Protein AF-A0A9D6MFU7-F1 (afdb_monomer)

Sequence (291 aa):
MTARRVIALLLVTGGLGVAGAQATPPADVETVRVERGTAVAEVEAFGRVLDPLPLVEALHARAAARAAAAVARAEHERVASLHRDAQNASTRDLEGARAALDRATLELASATARGTLAWGGAFAASDALADDLVGGRAAIARIDLPAGEHVAGAPATVTVAAVGDAERRLAARVLGPAPTTDPLLQGEAYLVLLGAAAPAPGTSLRATVPRQAEPLTGVAVPRAAIVWSAGRPLAYVETSPGVFERRALTLAVALPGAWLVTDGVIPGDRVVTTGAAQLLSSEILHTQPAD

Radius of gyration: 33.29 Å; Cα contacts (8 Å, |Δi|>4): 547; chains: 1; bounding box: 86×82×92 Å

Secondary structure (DSSP, 8-state):
----PPPP------------PEEPPPTT-EEEE-EEEEE--EEEEEEEEPPSHHHHHHHHHHHHHHHHHHHHHHHHHHHHHHHHTTT-S-HHHHHHHHHHHHHHHHHHHHHHHHHHHHHGGGGGS-THHHHHHHTTS-EEEEEEPPTT---SS--SEEEEEETTEEEEEEEEEEEEE-SS--TTT-S-EEEEEE-TTPPPTT-EEEEEEESSSSPEEEEEEEGGG-EEETTEEEEEEEEETTEEEEEE-EEEEE-SSEEEEEES--TT-EEEEESHHHHHHHHHHHHSPP-

Foldseek 3Di:
DDDDDDDDDDDDDDDPDPDWDKFFDDDDWDWDFWAKDWAFAKAKWKKFFADCVVLLVLLVQLVVLVVQLVVLVVLLVVLVVCCVVPNNDPPVSNVVSVVSNVVSVVSNVVSLVVNCLQFPLLSVDDSVVSVCCVVQQKTKMKIFGAPPQDADDFDQWKWKDFPVGRVDIFIWGWSAWGNDDDPVRRGTMTMTMTGHPDDDGGTMMMIIGGSYPGIDMAIWAFPLQWDADPNFTWWWWDPDVRITGIWTWAFDHDDVRTTGTHDGDDRRIITTRPCRVVSVVSSVVVPDDDD

Mean predicted aligned error: 12.15 Å

Structure (mmCIF, N/CA/C/O backbone):
data_AF-A0A9D6MFU7-F1
#
_entry.id   AF-A0A9D6MFU7-F1
#
loop_
_atom_site.group_PDB
_atom_site.id
_atom_site.type_symbol
_atom_site.label_atom_id
_atom_site.label_alt_id
_atom_site.label_comp_id
_atom_site.label_asym_id
_atom_site.label_entity_id
_atom_site.label_seq_id
_atom_site.pdbx_PDB_ins_code
_atom_site.Cartn_x
_atom_site.Cartn_y
_atom_site.Cartn_z
_atom_site.occupancy
_atom_site.B_iso_or_equiv
_atom_site.auth_seq_id
_atom_site.auth_comp_id
_atom_site.auth_asym_id
_atom_site.auth_atom_id
_atom_site.pdbx_PDB_model_num
ATOM 1 N N . MET A 1 1 ? 47.841 63.498 -1.947 1.00 40.56 1 MET A N 1
ATOM 2 C CA . MET A 1 1 ? 47.653 64.214 -3.223 1.00 40.56 1 MET A CA 1
ATOM 3 C C . MET A 1 1 ? 48.565 63.553 -4.248 1.00 40.56 1 MET A C 1
ATOM 5 O O . MET A 1 1 ? 49.707 63.957 -4.390 1.00 40.56 1 MET A O 1
ATOM 9 N N . THR A 1 2 ? 48.107 62.469 -4.878 1.00 28.47 2 THR A N 1
ATOM 10 C CA . THR A 1 2 ? 48.876 61.788 -5.932 1.00 28.47 2 THR A CA 1
ATOM 11 C C . THR A 1 2 ? 47.903 61.036 -6.828 1.00 28.47 2 THR A C 1
ATOM 13 O O . THR A 1 2 ? 47.253 60.084 -6.405 1.00 28.47 2 THR A O 1
ATOM 16 N N . ALA A 1 3 ? 47.753 61.540 -8.049 1.00 27.98 3 ALA A N 1
ATOM 17 C CA . ALA A 1 3 ? 46.902 60.991 -9.088 1.00 27.98 3 ALA A CA 1
ATOM 18 C C . ALA A 1 3 ? 47.533 59.726 -9.685 1.00 27.98 3 ALA A C 1
ATOM 20 O O . ALA A 1 3 ? 48.719 59.719 -10.018 1.00 27.98 3 ALA A O 1
ATOM 21 N N . ARG A 1 4 ? 46.734 58.673 -9.879 1.00 27.98 4 ARG A N 1
ATOM 22 C CA . ARG A 1 4 ? 47.100 57.515 -10.701 1.00 27.98 4 ARG A CA 1
ATOM 23 C C . ARG A 1 4 ? 46.026 57.334 -11.770 1.00 27.98 4 ARG A C 1
ATOM 25 O O . ARG A 1 4 ? 44.859 57.120 -11.464 1.00 27.98 4 ARG A O 1
ATOM 32 N N . ARG A 1 5 ? 46.450 57.514 -13.023 1.00 29.64 5 ARG A N 1
ATOM 33 C CA . ARG A 1 5 ? 45.671 57.316 -14.248 1.00 29.64 5 ARG A CA 1
ATOM 34 C C . ARG A 1 5 ? 45.187 55.866 -14.326 1.00 29.64 5 ARG A C 1
ATOM 36 O O . ARG A 1 5 ? 46.002 54.950 -14.266 1.00 29.64 5 ARG A O 1
ATOM 43 N N . VAL A 1 6 ? 43.881 55.691 -14.495 1.00 26.62 6 VAL A N 1
ATOM 44 C CA . VAL A 1 6 ? 43.242 54.440 -14.913 1.00 26.62 6 VAL A CA 1
ATOM 45 C C . VAL A 1 6 ? 43.144 54.483 -16.437 1.00 26.62 6 VAL A C 1
ATOM 47 O O . VAL A 1 6 ? 42.576 55.422 -16.992 1.00 26.62 6 VAL A O 1
ATOM 50 N N . ILE A 1 7 ? 43.752 53.506 -17.106 1.00 27.95 7 ILE A N 1
ATOM 51 C CA . ILE A 1 7 ? 43.604 53.266 -18.544 1.00 27.95 7 ILE A CA 1
ATOM 52 C C . ILE A 1 7 ? 42.525 52.195 -18.712 1.00 27.95 7 ILE A C 1
ATOM 54 O O . ILE A 1 7 ? 42.564 51.159 -18.053 1.00 27.95 7 ILE A O 1
ATOM 58 N N . ALA A 1 8 ? 41.557 52.490 -19.575 1.00 26.00 8 ALA A N 1
ATOM 59 C CA . ALA A 1 8 ? 40.488 51.599 -19.992 1.00 26.00 8 ALA A CA 1
ATOM 60 C C . ALA A 1 8 ? 41.014 50.465 -20.887 1.00 26.00 8 ALA A C 1
ATOM 62 O O . ALA A 1 8 ? 41.842 50.707 -21.765 1.00 26.00 8 ALA A O 1
ATOM 63 N N . LEU A 1 9 ? 40.467 49.257 -20.731 1.00 24.67 9 LEU A N 1
ATOM 64 C CA . LEU A 1 9 ? 40.469 48.243 -21.782 1.00 24.67 9 LEU A CA 1
ATOM 65 C C . LEU A 1 9 ? 39.112 47.529 -21.795 1.00 24.67 9 LEU A C 1
ATOM 67 O O . LEU A 1 9 ? 38.608 47.112 -20.754 1.00 24.67 9 LEU A O 1
ATOM 71 N N . LEU A 1 10 ? 38.519 47.483 -22.989 1.00 24.58 10 LEU A N 1
ATOM 72 C CA . LEU A 1 10 ? 37.212 46.926 -23.324 1.00 24.58 10 LEU A CA 1
ATOM 73 C C . LEU A 1 10 ? 36.997 45.512 -22.761 1.00 24.58 10 LEU A C 1
ATOM 75 O O . LEU A 1 10 ? 37.809 44.615 -22.978 1.00 24.58 10 LEU A O 1
ATOM 79 N N . LEU A 1 11 ? 35.828 45.301 -22.157 1.00 24.17 11 LEU A N 1
ATOM 80 C CA . LEU A 1 11 ? 35.213 43.985 -22.010 1.00 24.17 11 LEU A CA 1
ATOM 81 C C . LEU A 1 11 ? 34.673 43.548 -23.379 1.00 24.17 11 LEU A C 1
ATOM 83 O O . LEU A 1 11 ? 33.711 44.127 -23.879 1.00 24.17 11 LEU A O 1
ATOM 87 N N . VAL A 1 12 ? 35.301 42.535 -23.976 1.00 25.58 12 VAL A N 1
ATOM 88 C CA . VAL A 1 12 ? 34.743 41.784 -25.106 1.00 25.58 12 VAL A CA 1
ATOM 89 C C . VAL A 1 12 ? 34.042 40.548 -24.551 1.00 25.58 12 VAL A C 1
ATOM 91 O O . VAL A 1 12 ? 34.640 39.714 -23.875 1.00 25.58 12 VAL A O 1
ATOM 94 N N . THR A 1 13 ? 32.751 40.461 -24.838 1.00 28.33 13 THR A N 1
ATOM 95 C CA . THR A 1 13 ? 31.865 39.314 -24.647 1.00 28.33 13 THR A CA 1
ATOM 96 C C . THR A 1 13 ? 32.374 38.126 -25.469 1.00 28.33 13 THR A C 1
ATOM 98 O O . THR A 1 13 ? 32.397 38.188 -26.695 1.00 28.33 13 THR A O 1
ATOM 101 N N . GLY A 1 14 ? 32.771 37.036 -24.809 1.00 24.44 14 GLY A N 1
ATOM 102 C CA . GLY A 1 14 ? 33.153 35.777 -25.453 1.00 24.44 14 GLY A CA 1
ATOM 103 C C . GLY A 1 14 ? 32.162 34.671 -25.109 1.00 24.44 14 GLY A C 1
ATOM 104 O O . GLY A 1 14 ? 32.304 34.016 -24.080 1.00 24.44 14 GLY A O 1
ATOM 105 N N . GLY A 1 15 ? 31.148 34.482 -25.955 1.00 24.11 15 GLY A N 1
ATOM 106 C CA . GLY A 1 15 ? 30.294 33.298 -25.925 1.00 24.11 15 GLY A CA 1
ATOM 107 C C . GLY A 1 15 ? 31.063 32.089 -26.456 1.00 24.11 15 GLY A C 1
ATOM 108 O O . GLY A 1 15 ? 31.536 32.104 -27.589 1.00 24.11 15 GLY A O 1
ATOM 109 N N . LEU A 1 16 ? 31.183 31.039 -25.647 1.00 26.84 16 LEU A N 1
ATOM 110 C CA . LEU A 1 16 ? 31.648 29.726 -26.095 1.00 26.84 16 LEU A CA 1
ATOM 111 C C . LEU A 1 16 ? 30.484 29.008 -26.788 1.00 26.84 16 LEU A C 1
ATOM 113 O O . LEU A 1 16 ? 29.780 28.197 -26.192 1.00 26.84 16 LEU A O 1
ATOM 117 N N . GLY A 1 17 ? 30.263 29.354 -28.056 1.00 22.75 17 GLY A N 1
ATOM 118 C CA . GLY A 1 17 ? 29.514 28.515 -28.980 1.00 22.75 17 GLY A CA 1
ATOM 119 C C . GLY A 1 17 ? 30.359 27.291 -29.315 1.00 22.75 17 GLY A C 1
ATOM 120 O O . GLY A 1 17 ? 31.419 27.416 -29.925 1.00 22.75 17 GLY A O 1
ATOM 121 N N . VAL A 1 18 ? 29.912 26.107 -28.901 1.00 31.45 18 VAL A N 1
ATOM 122 C CA . VAL A 1 18 ? 30.464 24.849 -29.408 1.00 31.45 18 VAL A CA 1
ATOM 123 C C . VAL A 1 18 ? 29.951 24.719 -30.839 1.00 31.45 18 VAL A C 1
ATOM 125 O O . VAL A 1 18 ? 28.773 24.449 -31.055 1.00 31.45 18 VAL A O 1
ATOM 128 N N . ALA A 1 19 ? 30.813 25.007 -31.814 1.00 28.11 19 ALA A N 1
ATOM 129 C CA . ALA A 1 19 ? 30.503 24.840 -33.226 1.00 28.11 19 ALA A CA 1
ATOM 130 C C . ALA A 1 19 ? 30.122 23.374 -33.491 1.00 28.11 19 ALA A C 1
ATOM 132 O O . ALA A 1 19 ? 30.914 22.465 -33.235 1.00 28.11 19 ALA A O 1
ATOM 133 N N . GLY A 1 20 ? 28.895 23.151 -33.966 1.00 31.97 20 GLY A N 1
ATOM 134 C CA . GLY A 1 20 ? 28.434 21.844 -34.416 1.00 31.97 20 GLY A CA 1
ATOM 135 C C . GLY A 1 20 ? 29.288 21.382 -35.593 1.00 31.97 20 GLY A C 1
ATOM 136 O O . GLY A 1 20 ? 29.305 22.024 -36.641 1.00 31.97 20 GLY A O 1
ATOM 137 N N . ALA A 1 21 ? 30.028 20.292 -35.405 1.00 38.56 21 ALA A N 1
ATOM 138 C CA . ALA A 1 21 ? 30.775 19.660 -36.480 1.00 38.56 21 ALA A CA 1
ATOM 139 C C . ALA A 1 21 ? 29.785 19.099 -37.515 1.00 38.56 21 ALA A C 1
ATOM 141 O O . ALA A 1 21 ? 28.912 18.298 -37.177 1.00 38.56 21 ALA A O 1
ATOM 142 N N . GLN A 1 22 ? 29.906 19.559 -38.760 1.00 44.16 22 GLN A N 1
ATOM 143 C CA . GLN A 1 22 ? 29.135 19.074 -39.902 1.00 44.16 22 GLN A CA 1
ATOM 144 C C . GLN A 1 22 ? 29.854 17.856 -40.490 1.00 44.16 22 GLN A C 1
ATOM 146 O O . GLN A 1 22 ? 31.007 17.966 -40.903 1.00 44.16 22 GLN A O 1
ATOM 151 N N . ALA A 1 23 ? 29.191 16.700 -40.513 1.00 45.78 23 ALA A N 1
ATOM 152 C CA . ALA A 1 23 ? 29.717 15.481 -41.127 1.00 45.78 23 ALA A CA 1
ATOM 153 C C . ALA A 1 23 ? 29.038 15.230 -42.485 1.00 45.78 23 ALA A C 1
ATOM 155 O O . ALA A 1 23 ? 27.809 15.255 -42.580 1.00 45.78 23 ALA A O 1
ATOM 156 N N . THR A 1 24 ? 29.838 14.976 -43.525 1.00 45.41 24 THR A N 1
ATOM 157 C CA . THR A 1 24 ? 29.377 14.585 -44.871 1.00 45.41 24 THR A CA 1
ATOM 158 C C . THR A 1 24 ? 29.141 13.066 -44.913 1.00 45.41 24 THR A C 1
ATOM 160 O O . THR A 1 24 ? 30.020 12.318 -44.477 1.00 45.41 24 THR A O 1
ATOM 163 N N . PRO A 1 25 ? 27.994 12.572 -45.413 1.00 44.62 25 PRO A N 1
ATOM 164 C CA . PRO A 1 25 ? 27.612 11.167 -45.269 1.00 44.62 25 PRO A CA 1
ATOM 165 C C . PRO A 1 25 ? 28.363 10.215 -46.218 1.00 44.62 25 PRO A C 1
ATOM 167 O O . PRO A 1 25 ? 28.553 10.544 -47.391 1.00 44.62 25 PRO A O 1
ATOM 170 N N . PRO A 1 26 ? 28.709 8.993 -45.767 1.00 50.59 26 PRO A N 1
ATOM 171 C CA . PRO A 1 26 ? 28.893 7.843 -46.652 1.00 50.59 26 PRO A CA 1
ATOM 172 C C . PRO A 1 26 ? 27.535 7.308 -47.166 1.00 50.59 26 PRO A C 1
ATOM 174 O O . PRO A 1 26 ? 26.479 7.670 -46.656 1.00 50.59 26 PRO A O 1
ATOM 177 N N . ALA A 1 27 ? 27.558 6.450 -48.191 1.00 54.19 27 ALA A N 1
ATOM 178 C CA . ALA A 1 27 ? 26.412 6.107 -49.048 1.00 54.19 27 ALA A CA 1
ATOM 179 C C . ALA A 1 27 ? 25.219 5.348 -48.404 1.00 54.19 27 ALA A C 1
ATOM 181 O O . ALA A 1 27 ? 24.202 5.203 -49.074 1.00 54.19 27 ALA A O 1
ATOM 182 N N . ASP A 1 28 ? 25.287 4.939 -47.129 1.00 66.19 28 ASP A N 1
ATOM 183 C CA . ASP A 1 28 ? 24.298 4.043 -46.489 1.00 66.19 28 ASP A CA 1
ATOM 184 C C . ASP A 1 28 ? 23.642 4.641 -45.219 1.00 66.19 28 ASP A C 1
ATOM 186 O O . ASP A 1 28 ? 23.373 3.940 -44.239 1.00 66.19 28 ASP A O 1
ATOM 190 N N . VAL A 1 29 ? 23.412 5.960 -45.190 1.00 74.00 29 VAL A N 1
ATOM 191 C CA . VAL A 1 29 ? 22.765 6.636 -44.049 1.00 74.00 29 VAL A CA 1
ATOM 192 C C . VAL A 1 29 ? 21.239 6.579 -44.170 1.00 74.00 29 VAL A C 1
ATOM 194 O O . VAL A 1 29 ? 20.650 7.206 -45.049 1.00 74.00 29 VAL A O 1
ATOM 197 N N . GLU A 1 30 ? 20.587 5.885 -43.236 1.00 84.62 30 GLU A N 1
ATOM 198 C CA . GLU A 1 30 ? 19.122 5.826 -43.143 1.00 84.62 30 GLU A CA 1
ATOM 199 C C . GLU A 1 30 ? 18.604 6.728 -42.022 1.00 84.62 30 GLU A C 1
ATOM 201 O O . GLU A 1 30 ? 19.043 6.621 -40.868 1.00 84.62 30 GLU A O 1
ATOM 206 N N . THR A 1 31 ? 17.628 7.585 -42.342 1.00 86.69 31 THR A N 1
ATOM 207 C CA . THR A 1 31 ? 16.962 8.457 -41.368 1.00 86.69 31 THR A CA 1
ATOM 208 C C . THR A 1 31 ? 15.511 8.061 -41.122 1.00 86.69 31 THR A C 1
ATOM 210 O O . THR A 1 31 ? 14.782 7.662 -42.029 1.00 86.69 31 THR A O 1
ATOM 213 N N . VAL A 1 32 ? 15.066 8.223 -39.877 1.00 90.94 32 VAL A N 1
ATOM 214 C CA . VAL A 1 32 ? 13.674 8.032 -39.460 1.00 90.94 32 VAL A CA 1
ATOM 215 C C . VAL A 1 32 ? 13.136 9.347 -38.921 1.00 90.94 32 VAL A C 1
ATOM 217 O O . VAL A 1 32 ? 13.805 10.036 -38.151 1.00 90.94 32 VAL A O 1
ATOM 220 N N . ARG A 1 33 ? 11.910 9.701 -39.319 1.00 93.12 33 ARG A N 1
ATOM 221 C CA . ARG A 1 33 ? 11.203 10.831 -38.717 1.00 93.12 33 ARG A CA 1
ATOM 222 C C . ARG A 1 33 ? 10.739 10.441 -37.317 1.00 93.12 33 ARG A C 1
ATOM 224 O O . ARG A 1 33 ? 10.012 9.465 -37.167 1.00 93.12 33 ARG A O 1
ATOM 231 N N . VAL A 1 34 ? 11.134 11.220 -36.318 1.00 93.25 34 VAL A N 1
ATOM 232 C CA . VAL A 1 34 ? 10.715 11.001 -34.932 1.00 93.25 34 VAL A CA 1
ATOM 233 C C . VAL A 1 34 ? 9.424 11.742 -34.623 1.00 93.25 34 VAL A C 1
ATOM 235 O O . VAL A 1 34 ? 9.167 12.836 -35.132 1.00 93.25 34 VAL A O 1
ATOM 238 N N . GLU A 1 35 ? 8.601 11.145 -33.772 1.00 92.12 35 GLU A N 1
ATOM 239 C CA . GLU A 1 35 ? 7.279 11.657 -33.427 1.00 92.12 35 GLU A CA 1
ATOM 240 C C . GLU A 1 35 ? 7.169 11.941 -31.933 1.00 92.12 35 GLU A C 1
ATOM 242 O O . GLU A 1 35 ? 7.936 11.431 -31.107 1.00 92.12 35 GLU A O 1
ATOM 247 N N . ARG A 1 36 ? 6.191 12.780 -31.581 1.00 92.94 36 ARG A N 1
ATOM 248 C CA . ARG A 1 36 ? 5.854 13.022 -30.182 1.00 92.94 36 ARG A CA 1
ATOM 249 C C . ARG A 1 36 ? 5.353 11.716 -29.567 1.00 92.94 36 ARG A C 1
ATOM 251 O O . ARG A 1 36 ? 4.441 11.092 -30.096 1.00 92.94 36 ARG A O 1
ATOM 258 N N . GLY A 1 37 ? 5.919 11.359 -28.424 1.00 88.31 37 GLY A N 1
ATOM 259 C CA . GLY A 1 37 ? 5.478 10.246 -27.599 1.00 88.31 37 GLY A CA 1
ATOM 260 C C . GLY A 1 37 ? 5.149 10.705 -26.186 1.00 88.31 37 GLY A C 1
ATOM 261 O O . GLY A 1 37 ? 5.570 11.775 -25.736 1.00 88.31 37 GLY A O 1
ATOM 262 N N . THR A 1 38 ? 4.414 9.864 -25.472 1.00 88.62 38 THR A N 1
ATOM 263 C CA . THR A 1 38 ? 4.205 10.000 -24.031 1.00 88.62 38 THR A CA 1
ATOM 264 C C . THR A 1 38 ? 4.516 8.677 -23.359 1.00 88.62 38 THR A C 1
ATOM 266 O O . THR A 1 38 ? 4.123 7.631 -23.874 1.00 88.62 38 THR A O 1
ATOM 269 N N . ALA A 1 39 ? 5.197 8.709 -22.218 1.00 85.00 39 ALA A N 1
ATOM 270 C CA . ALA A 1 39 ? 5.511 7.507 -21.455 1.00 85.00 39 ALA A CA 1
ATOM 271 C C . ALA A 1 39 ? 5.448 7.778 -19.956 1.00 85.00 39 ALA A C 1
ATOM 273 O O . ALA A 1 39 ? 5.806 8.860 -19.491 1.00 85.00 39 ALA A O 1
ATOM 274 N N . VAL A 1 40 ? 5.031 6.775 -19.193 1.00 81.88 40 VAL A N 1
ATOM 275 C CA . VAL A 1 40 ? 5.116 6.810 -17.734 1.00 81.88 40 VAL A CA 1
ATOM 276 C C . VAL A 1 40 ? 6.447 6.182 -17.341 1.00 81.88 40 VAL A C 1
ATOM 278 O O . VAL A 1 40 ? 6.776 5.088 -17.792 1.00 81.88 40 VAL A O 1
ATOM 281 N N . ALA A 1 41 ? 7.241 6.895 -16.543 1.00 83.00 41 ALA A N 1
ATOM 282 C CA . ALA A 1 41 ? 8.436 6.314 -15.947 1.00 83.00 41 ALA A CA 1
ATOM 283 C C . ALA A 1 41 ? 7.998 5.319 -14.871 1.00 83.00 41 ALA A C 1
ATOM 285 O O . ALA A 1 41 ? 7.218 5.682 -13.993 1.00 83.00 41 ALA A O 1
ATOM 286 N N . GLU A 1 42 ? 8.499 4.093 -14.926 1.00 86.88 42 GLU A N 1
ATOM 287 C CA . GLU A 1 42 ? 8.152 3.036 -13.980 1.00 86.88 42 GLU A CA 1
ATOM 288 C C . GLU A 1 42 ? 9.386 2.620 -13.180 1.00 86.88 42 GLU A C 1
ATOM 290 O O . GLU A 1 42 ? 10.503 2.595 -13.698 1.00 86.88 42 GLU A O 1
ATOM 295 N N . VAL A 1 43 ? 9.170 2.300 -11.909 1.00 88.75 43 VAL A N 1
ATOM 296 C CA . VAL A 1 43 ? 10.157 1.735 -10.997 1.00 88.75 43 VAL A CA 1
ATOM 297 C C . VAL A 1 43 ? 9.745 0.302 -10.708 1.00 88.75 43 VAL A C 1
ATOM 299 O O . VAL A 1 43 ? 8.594 0.024 -10.359 1.00 88.75 43 VAL A O 1
ATOM 302 N N . GLU A 1 44 ? 10.690 -0.615 -10.868 1.00 90.62 44 GLU A N 1
ATOM 303 C CA . GLU A 1 44 ? 10.505 -1.999 -10.464 1.00 90.62 44 GLU A CA 1
ATOM 304 C C . GLU A 1 44 ? 10.760 -2.125 -8.960 1.00 90.62 44 GLU A C 1
ATOM 306 O O . GLU A 1 44 ? 11.773 -1.663 -8.435 1.00 90.62 44 GLU A O 1
ATOM 311 N N . ALA A 1 45 ? 9.809 -2.732 -8.267 1.00 92.81 45 ALA A N 1
ATOM 312 C CA . ALA A 1 45 ? 9.781 -2.862 -6.824 1.00 92.81 45 ALA A CA 1
ATOM 313 C C . ALA A 1 45 ? 9.509 -4.316 -6.433 1.00 92.81 45 ALA A C 1
ATOM 315 O O . ALA A 1 45 ? 9.009 -5.117 -7.230 1.00 92.81 45 ALA A O 1
ATOM 316 N N . PHE A 1 46 ? 9.824 -4.667 -5.192 1.00 93.56 46 PHE A N 1
ATOM 317 C CA . PHE A 1 46 ? 9.719 -6.040 -4.704 1.00 93.56 46 PHE A CA 1
ATOM 318 C C . PHE A 1 46 ? 8.873 -6.084 -3.452 1.00 93.56 46 PHE A C 1
ATOM 320 O O . PHE A 1 46 ? 8.765 -5.102 -2.733 1.00 93.56 46 PHE A O 1
ATOM 327 N N . GLY A 1 47 ? 8.232 -7.210 -3.185 1.00 94.06 47 GLY A N 1
ATOM 328 C CA . GLY A 1 47 ? 7.307 -7.255 -2.072 1.00 94.06 47 GLY A CA 1
ATOM 329 C C . GLY A 1 47 ? 6.861 -8.644 -1.699 1.00 94.06 47 GLY A C 1
ATOM 330 O O . GLY A 1 47 ? 7.350 -9.655 -2.210 1.00 94.06 47 GLY A O 1
ATOM 331 N N . ARG A 1 48 ? 5.883 -8.686 -0.801 1.00 95.94 48 ARG A N 1
ATOM 332 C CA . ARG A 1 48 ? 5.230 -9.927 -0.405 1.00 95.94 48 ARG A CA 1
ATOM 333 C C . ARG A 1 48 ? 3.780 -9.704 -0.017 1.00 95.94 48 ARG A C 1
ATOM 335 O O . ARG A 1 48 ? 3.428 -8.665 0.543 1.00 95.94 48 ARG A O 1
ATOM 342 N N . VAL A 1 49 ? 2.961 -10.723 -0.246 1.00 97.00 49 VAL A N 1
ATOM 343 C CA . VAL A 1 49 ? 1.636 -10.807 0.377 1.00 97.00 49 VAL A CA 1
ATOM 344 C C . VAL A 1 49 ? 1.831 -11.030 1.877 1.00 97.00 49 VAL A C 1
ATOM 346 O O . VAL A 1 49 ? 2.612 -11.893 2.284 1.00 97.00 49 VAL A O 1
ATOM 349 N N . LEU A 1 50 ? 1.161 -10.231 2.698 1.00 96.12 50 LEU A N 1
ATOM 350 C CA . LEU A 1 50 ? 1.255 -10.297 4.153 1.00 96.12 50 LEU A CA 1
ATOM 351 C C . LEU A 1 50 ? 0.185 -11.233 4.722 1.00 96.12 50 LEU A C 1
ATOM 353 O O . LEU A 1 50 ? -0.838 -11.488 4.089 1.00 96.12 50 LEU A O 1
ATOM 357 N N . ASP A 1 51 ? 0.421 -11.720 5.938 1.00 95.75 51 ASP A N 1
ATOM 358 C CA . ASP A 1 51 ? -0.627 -12.356 6.734 1.00 95.75 51 ASP A CA 1
ATOM 359 C C . ASP A 1 51 ? -1.691 -11.302 7.099 1.00 95.75 51 ASP A C 1
ATOM 361 O O . ASP A 1 51 ? -1.338 -10.277 7.697 1.00 95.75 51 ASP A O 1
ATOM 365 N N . PRO A 1 52 ? -2.971 -11.492 6.723 1.00 94.06 52 PRO A N 1
ATOM 366 C CA . PRO A 1 52 ? -4.023 -10.539 7.053 1.00 94.06 52 PRO A CA 1
ATOM 367 C C . PRO A 1 52 ? -4.408 -10.553 8.538 1.00 94.06 52 PRO A C 1
ATOM 369 O O . PRO A 1 52 ? -5.003 -9.576 8.997 1.00 94.06 52 PRO A O 1
ATOM 372 N N . LEU A 1 53 ? -4.089 -11.613 9.293 1.00 94.69 53 LEU A N 1
ATOM 373 C CA . LEU A 1 53 ? -4.567 -11.797 10.666 1.00 94.69 53 LEU A CA 1
ATOM 374 C C . LEU A 1 53 ? -4.256 -10.599 11.584 1.00 94.69 53 LEU A C 1
ATOM 376 O O . LEU A 1 53 ? -5.200 -10.080 12.182 1.00 94.69 53 LEU A O 1
ATOM 380 N N . PRO A 1 54 ? -3.021 -10.060 11.655 1.00 94.56 54 PRO A N 1
ATOM 381 C CA . PRO A 1 54 ? -2.737 -8.972 12.590 1.00 94.56 54 PRO A CA 1
ATOM 382 C C . PRO A 1 54 ? -3.415 -7.647 12.197 1.00 94.56 54 PRO A C 1
ATOM 384 O O . PRO A 1 54 ? -3.634 -6.784 13.050 1.00 94.56 54 PRO A O 1
ATOM 387 N N . LEU A 1 55 ? -3.778 -7.461 10.919 1.00 93.50 55 LEU A N 1
ATOM 388 C CA . LEU A 1 55 ? -4.596 -6.321 10.495 1.00 93.50 55 LEU A CA 1
ATOM 389 C C . LEU A 1 55 ? -6.057 -6.525 10.901 1.00 93.50 55 LEU A C 1
ATOM 391 O O . LEU A 1 55 ? -6.675 -5.610 11.443 1.00 93.50 55 LEU A O 1
ATOM 395 N N . VAL A 1 56 ? -6.600 -7.721 10.670 1.00 93.88 56 VAL A N 1
ATOM 396 C CA . VAL A 1 56 ? -7.973 -8.073 11.056 1.00 93.88 56 VAL A CA 1
ATOM 397 C C . VAL A 1 56 ? -8.163 -7.920 12.567 1.00 93.88 56 VAL A C 1
ATOM 399 O O . VAL A 1 56 ? -9.122 -7.281 12.998 1.00 93.88 56 VAL A O 1
ATOM 402 N N . GLU A 1 57 ? -7.222 -8.407 13.378 1.00 94.44 57 GLU A N 1
ATOM 403 C CA . GLU A 1 57 ? -7.245 -8.243 14.836 1.00 94.44 57 GLU A CA 1
ATOM 404 C C . GLU A 1 57 ? -7.250 -6.767 15.253 1.00 94.44 57 GLU A C 1
ATOM 406 O O . GLU A 1 57 ? -8.043 -6.366 16.108 1.00 94.44 57 GLU A O 1
ATOM 411 N N . ALA A 1 58 ? -6.419 -5.931 14.621 1.00 93.62 58 ALA A N 1
ATOM 412 C CA . ALA A 1 58 ? -6.384 -4.498 14.902 1.00 93.62 58 ALA A CA 1
ATOM 413 C C . ALA A 1 58 ? -7.706 -3.798 14.531 1.00 93.62 58 ALA A C 1
ATOM 415 O O . ALA A 1 58 ? -8.198 -2.954 15.289 1.00 93.62 58 ALA A O 1
ATOM 416 N N . LEU A 1 59 ? -8.301 -4.148 13.384 1.00 93.00 59 LEU A N 1
ATOM 417 C CA . LEU A 1 59 ? -9.585 -3.601 12.933 1.00 93.00 59 LEU A CA 1
ATOM 418 C C . LEU A 1 59 ? -10.725 -4.009 13.877 1.00 93.00 59 LEU A C 1
ATOM 420 O O . LEU A 1 59 ? -11.495 -3.149 14.313 1.00 93.00 59 LEU A O 1
ATOM 424 N N . HIS A 1 60 ? -10.793 -5.285 14.263 1.00 93.19 60 HIS A N 1
ATOM 425 C CA . HIS A 1 60 ? -11.784 -5.786 15.217 1.00 93.19 60 HIS A CA 1
ATOM 426 C C . HIS A 1 60 ? -11.618 -5.164 16.608 1.00 93.19 60 HIS A C 1
ATOM 428 O O . HIS A 1 60 ? -12.610 -4.764 17.216 1.00 93.19 60 HIS A O 1
ATOM 434 N N . ALA A 1 61 ? -10.385 -5.007 17.098 1.00 94.06 61 ALA A N 1
ATOM 435 C CA . ALA A 1 61 ? -10.122 -4.358 18.382 1.00 94.06 61 ALA A CA 1
ATOM 436 C C . ALA A 1 61 ? -10.625 -2.905 18.403 1.00 94.06 61 ALA A C 1
ATOM 438 O O . ALA A 1 61 ? -11.255 -2.476 19.372 1.00 94.06 61 ALA A O 1
ATOM 439 N N . ARG A 1 62 ? -10.414 -2.152 17.315 1.00 94.19 62 ARG A N 1
ATOM 440 C CA . ARG A 1 62 ? -10.964 -0.796 17.166 1.00 94.19 62 ARG A CA 1
ATOM 441 C C . ARG A 1 62 ? -12.489 -0.804 17.129 1.00 94.19 62 ARG A C 1
ATOM 443 O O . ARG A 1 62 ? -13.105 0.038 17.779 1.00 94.19 62 ARG A O 1
ATOM 450 N N . ALA A 1 63 ? -13.094 -1.723 16.377 1.00 93.50 63 ALA A N 1
ATOM 451 C CA . ALA A 1 63 ? -14.546 -1.833 16.281 1.00 93.50 63 ALA A CA 1
ATOM 452 C C . ALA A 1 63 ? -15.183 -2.135 17.650 1.00 93.50 63 ALA A C 1
ATOM 454 O O . ALA A 1 63 ? -16.120 -1.444 18.054 1.00 93.50 63 ALA A O 1
ATOM 455 N N . ALA A 1 64 ? -14.613 -3.081 18.402 1.00 95.25 64 ALA A N 1
ATOM 456 C CA . ALA A 1 64 ? -15.050 -3.423 19.753 1.00 95.25 64 ALA A CA 1
ATOM 457 C C . ALA A 1 64 ? -14.917 -2.237 20.722 1.00 95.25 64 ALA A C 1
ATOM 459 O O . ALA A 1 64 ? -15.884 -1.878 21.396 1.00 95.25 64 ALA A O 1
ATOM 460 N N . ALA A 1 65 ? -13.757 -1.571 20.746 1.00 96.81 65 ALA A N 1
ATOM 461 C CA . ALA A 1 65 ? -13.538 -0.409 21.607 1.00 96.81 65 ALA A CA 1
ATOM 462 C C . ALA A 1 65 ? -14.469 0.765 21.251 1.00 96.81 65 ALA A C 1
ATOM 464 O O . ALA A 1 65 ? -14.945 1.482 22.131 1.00 96.81 65 ALA A O 1
ATOM 465 N N . ARG A 1 66 ? -14.793 0.941 19.963 1.00 96.06 66 ARG A N 1
ATOM 466 C CA . ARG A 1 66 ? -15.742 1.964 19.504 1.00 96.06 66 ARG A CA 1
ATOM 467 C C . ARG A 1 66 ? -17.155 1.681 20.000 1.00 96.06 66 ARG A C 1
ATOM 469 O O . ARG A 1 66 ? -17.817 2.599 20.479 1.00 96.06 66 ARG A O 1
ATOM 476 N N . ALA A 1 67 ? -17.602 0.430 19.906 1.00 97.06 67 ALA A N 1
ATOM 477 C CA . ALA A 1 67 ? -18.904 0.019 20.421 1.00 97.06 67 ALA A CA 1
ATOM 478 C C . ALA A 1 67 ? -18.990 0.215 21.945 1.00 97.06 67 ALA A C 1
ATOM 480 O O . ALA A 1 67 ? -19.960 0.793 22.432 1.00 97.06 67 ALA A O 1
ATOM 481 N N . ALA A 1 68 ? -17.947 -0.172 22.687 1.00 98.06 68 ALA A N 1
ATOM 482 C CA . ALA A 1 68 ? -17.876 0.028 24.135 1.00 98.06 68 ALA A CA 1
ATOM 483 C C . ALA A 1 68 ? -17.932 1.516 24.526 1.00 98.06 68 ALA A C 1
ATOM 485 O O . ALA A 1 68 ? -18.703 1.895 25.408 1.00 98.06 68 ALA A O 1
ATOM 486 N N . ALA A 1 69 ? -17.180 2.378 23.832 1.00 98.44 69 ALA A N 1
ATOM 487 C CA . ALA A 1 69 ? -17.210 3.823 24.059 1.00 98.44 69 ALA A CA 1
ATOM 488 C C . ALA A 1 69 ? -18.584 4.440 23.744 1.00 98.44 69 ALA A C 1
ATOM 490 O O . ALA A 1 69 ? -19.034 5.331 24.464 1.00 98.44 69 ALA A O 1
ATOM 491 N N . ALA A 1 70 ? -19.273 3.958 22.704 1.00 98.31 70 ALA A N 1
ATOM 492 C CA . ALA A 1 70 ? -20.624 4.407 22.371 1.00 98.31 70 ALA A CA 1
ATOM 493 C C . ALA A 1 70 ? -21.639 4.044 23.469 1.00 98.31 70 ALA A C 1
ATOM 495 O O . ALA A 1 70 ? -22.426 4.897 23.878 1.00 98.31 70 ALA A O 1
ATOM 496 N N . VAL A 1 71 ? -21.578 2.814 23.994 1.00 98.62 71 VAL A N 1
ATOM 497 C CA . VAL A 1 71 ? -22.431 2.365 25.109 1.00 98.62 71 VAL A CA 1
ATOM 498 C C . VAL A 1 71 ? -22.147 3.168 26.380 1.00 98.62 71 VAL A C 1
ATOM 500 O O . VAL A 1 71 ? -23.077 3.677 27.004 1.00 98.62 71 VAL A O 1
ATOM 503 N N . ALA A 1 72 ? -20.873 3.340 26.745 1.00 98.56 72 ALA A N 1
ATOM 504 C CA . ALA A 1 72 ? -20.491 4.098 27.935 1.00 98.56 72 ALA A CA 1
ATOM 505 C C . ALA A 1 72 ? -20.910 5.576 27.843 1.00 98.56 72 ALA A C 1
ATOM 507 O O . ALA A 1 72 ? -21.315 6.168 28.843 1.00 98.56 72 ALA A O 1
ATOM 508 N N . ARG A 1 73 ? -20.866 6.165 26.638 1.00 98.62 73 ARG A N 1
ATOM 509 C CA . ARG A 1 73 ? -21.336 7.534 26.395 1.00 98.62 73 ARG A CA 1
ATOM 510 C C . ARG A 1 73 ? -22.839 7.656 26.615 1.00 98.62 73 ARG A C 1
ATOM 512 O O . ARG A 1 73 ? -23.253 8.533 27.367 1.00 98.62 73 ARG A O 1
ATOM 519 N N . ALA A 1 74 ? -23.627 6.771 26.006 1.00 98.50 74 ALA A N 1
ATOM 520 C CA . ALA A 1 74 ? -25.080 6.784 26.153 1.00 98.50 74 ALA A CA 1
ATOM 521 C C . ALA A 1 74 ? -25.506 6.620 27.623 1.00 98.50 74 ALA A C 1
ATOM 523 O O . ALA A 1 74 ? -26.410 7.312 28.092 1.00 98.50 74 ALA A O 1
ATOM 524 N N . GLU A 1 75 ? -24.822 5.755 28.377 1.00 97.56 75 GLU A N 1
ATOM 525 C CA . GLU A 1 75 ? -25.108 5.559 29.800 1.00 97.56 75 GLU A CA 1
ATOM 526 C C . GLU A 1 75 ? -24.733 6.779 30.650 1.00 97.56 75 GLU A C 1
ATOM 528 O O . GLU A 1 75 ? -25.530 7.222 31.477 1.00 97.56 75 GLU A O 1
ATOM 533 N N . HIS A 1 76 ? -23.558 7.373 30.421 1.00 98.25 76 HIS A N 1
ATOM 534 C CA . HIS A 1 76 ? -23.166 8.608 31.099 1.00 98.25 76 HIS A CA 1
ATOM 535 C C . HIS A 1 76 ? -24.157 9.747 30.822 1.00 98.25 76 HIS A C 1
ATOM 537 O O . HIS A 1 76 ? -24.563 10.442 31.751 1.00 98.25 76 HIS A O 1
ATOM 543 N N . GLU A 1 77 ? -24.599 9.917 29.574 1.00 97.31 77 GLU A N 1
ATOM 544 C CA . GLU A 1 77 ? -25.600 10.923 29.200 1.00 97.31 77 GLU A CA 1
ATOM 545 C C . GLU A 1 77 ? -26.945 10.688 29.903 1.00 97.31 77 GLU A C 1
ATOM 547 O O . GLU A 1 77 ? -27.536 11.632 30.441 1.00 97.31 77 GLU A O 1
ATOM 552 N N . ARG A 1 78 ? -27.397 9.429 29.971 1.00 96.50 78 ARG A N 1
ATOM 553 C CA . ARG A 1 78 ? -28.629 9.032 30.667 1.00 96.50 78 ARG A CA 1
ATOM 554 C C . ARG A 1 78 ? -28.556 9.339 32.164 1.00 96.50 78 ARG A C 1
ATOM 556 O O . ARG A 1 78 ? -29.456 9.985 32.700 1.00 96.50 78 ARG A O 1
ATOM 563 N N . VAL A 1 79 ? -27.485 8.911 32.837 1.00 96.44 79 VAL A N 1
ATOM 564 C CA . VAL A 1 79 ? -27.279 9.136 34.279 1.00 96.44 79 VAL A CA 1
ATOM 565 C C . VAL A 1 79 ? -27.108 10.626 34.582 1.00 96.44 79 VAL A C 1
ATOM 567 O O . VAL A 1 79 ? -27.678 11.121 35.552 1.00 96.44 79 VAL A O 1
ATOM 570 N N . ALA A 1 80 ? -26.404 11.370 33.726 1.00 95.25 80 ALA A N 1
ATOM 571 C CA . ALA A 1 80 ? -26.267 12.817 33.854 1.00 95.25 80 ALA A CA 1
ATOM 572 C C . ALA A 1 80 ? -27.613 13.546 33.742 1.00 95.25 80 ALA A C 1
ATOM 574 O O . ALA A 1 80 ? -27.830 14.517 34.467 1.00 95.25 80 ALA A O 1
ATOM 575 N N . SER A 1 81 ? -28.527 13.089 32.877 1.00 95.00 81 SER A N 1
ATOM 576 C CA . SER A 1 81 ? -29.888 13.642 32.823 1.00 95.00 81 SER A CA 1
ATOM 577 C C . SER A 1 81 ? -30.662 13.348 34.104 1.00 95.00 81 SER A C 1
ATOM 579 O O . SER A 1 81 ? -31.170 14.274 34.723 1.00 95.00 81 SER A O 1
ATOM 581 N N . LEU A 1 82 ? -30.675 12.092 34.563 1.00 93.62 82 LEU A N 1
ATOM 582 C CA . LEU A 1 82 ? -31.382 11.697 35.790 1.00 93.62 82 LEU A CA 1
ATOM 583 C C . LEU A 1 82 ? -30.847 12.395 37.048 1.00 93.62 82 LEU A C 1
ATOM 585 O O . LEU A 1 82 ? -31.607 12.683 37.969 1.00 93.62 82 LEU A O 1
ATOM 589 N N . HIS A 1 83 ? -29.545 12.678 37.098 1.00 92.31 83 HIS A N 1
ATOM 590 C CA . HIS A 1 83 ? -28.952 13.438 38.193 1.00 92.31 83 HIS A CA 1
ATOM 591 C C . HIS A 1 83 ? -29.432 14.900 38.201 1.00 92.31 83 HIS A C 1
ATOM 593 O O . HIS A 1 83 ? -29.727 15.441 39.267 1.00 92.31 83 HIS A O 1
ATOM 599 N N . ARG A 1 84 ? -29.547 15.533 37.021 1.00 90.75 84 ARG A N 1
ATOM 600 C CA . ARG A 1 84 ? -30.078 16.902 36.878 1.00 90.75 84 ARG A CA 1
ATOM 601 C C . ARG A 1 84 ? -31.575 16.972 37.176 1.00 90.75 84 ARG A C 1
ATOM 603 O O . ARG A 1 84 ? -32.016 17.886 37.869 1.00 90.75 84 ARG A O 1
ATOM 610 N N . ASP A 1 85 ? -32.333 15.993 36.697 1.00 86.31 85 ASP A N 1
ATOM 611 C CA . ASP A 1 85 ? -33.785 15.931 36.830 1.00 86.31 85 ASP A CA 1
ATOM 612 C C . ASP A 1 85 ? -34.159 15.306 38.182 1.00 86.31 85 ASP A C 1
ATOM 614 O O . ASP A 1 85 ? -34.524 14.136 38.265 1.00 86.31 85 ASP A O 1
ATOM 618 N N . ALA A 1 86 ? -34.058 16.106 39.249 1.00 75.31 86 ALA A N 1
ATOM 619 C CA . ALA A 1 86 ? -34.462 15.778 40.624 1.00 75.31 86 ALA A CA 1
ATOM 620 C C . ALA A 1 86 ? -33.549 14.823 41.425 1.00 75.31 86 ALA A C 1
ATOM 622 O O . ALA A 1 86 ? -34.019 14.193 42.368 1.00 75.31 86 ALA A O 1
ATOM 623 N N . GLN A 1 87 ? -32.247 14.736 41.110 1.00 74.69 87 GLN A N 1
ATOM 624 C CA . GLN A 1 87 ? -31.294 13.852 41.812 1.00 74.69 87 GLN A CA 1
ATOM 625 C C . GLN A 1 87 ? -31.737 12.377 41.842 1.00 74.69 87 GLN A C 1
ATOM 627 O O . GLN A 1 87 ? -31.390 11.625 42.752 1.00 74.69 87 GLN A O 1
ATOM 632 N N . ASN A 1 88 ? -32.468 11.943 40.811 1.00 75.88 88 ASN A N 1
ATOM 633 C CA . ASN A 1 88 ? -32.939 10.564 40.671 1.00 75.88 88 ASN A CA 1
ATOM 634 C C . ASN A 1 88 ? -31.786 9.554 40.483 1.00 75.88 88 ASN A C 1
ATOM 636 O O . ASN A 1 88 ? -32.002 8.347 40.563 1.00 75.88 88 ASN A O 1
ATOM 640 N N . ALA A 1 89 ? -30.563 10.041 40.250 1.00 84.50 89 ALA A N 1
ATOM 641 C CA . ALA A 1 89 ? -29.319 9.283 40.319 1.00 84.50 89 ALA A CA 1
ATOM 642 C C . ALA A 1 89 ? -28.347 9.950 41.305 1.00 84.50 89 ALA A C 1
ATOM 644 O O . ALA A 1 89 ? -28.255 11.182 41.361 1.00 84.50 89 ALA A O 1
ATOM 645 N N . SER A 1 90 ? -27.597 9.152 42.069 1.00 93.25 90 SER A N 1
ATOM 646 C CA . SER A 1 90 ? -26.651 9.688 43.050 1.00 93.25 90 SER A CA 1
ATOM 647 C C . SER A 1 90 ? -25.412 10.287 42.370 1.00 93.25 90 SER A C 1
ATOM 649 O O . SER A 1 90 ? -25.036 9.889 41.267 1.00 93.25 90 SER A O 1
ATOM 651 N N . THR A 1 91 ? -24.714 11.211 43.042 1.00 92.69 91 THR A N 1
ATOM 652 C CA . THR A 1 91 ? -23.416 11.725 42.557 1.00 92.69 91 THR A CA 1
ATOM 653 C C . THR A 1 91 ? -22.407 10.594 42.341 1.00 92.69 91 THR A C 1
ATOM 655 O O . THR A 1 91 ? -21.621 10.641 41.402 1.00 92.69 91 THR A O 1
ATOM 658 N N . ARG A 1 92 ? -22.460 9.538 43.163 1.00 94.12 92 ARG A N 1
ATOM 659 C CA . ARG A 1 92 ? -21.624 8.342 42.997 1.00 94.12 92 ARG A CA 1
ATOM 660 C C . ARG A 1 92 ? -21.897 7.638 41.666 1.00 94.12 92 ARG A C 1
ATOM 662 O O . ARG A 1 92 ? -20.946 7.202 41.024 1.00 94.12 92 ARG A O 1
ATOM 669 N N . ASP A 1 93 ? -23.160 7.531 41.258 1.00 95.00 93 ASP A N 1
ATOM 670 C CA . ASP A 1 93 ? -23.536 6.880 39.997 1.00 95.00 93 ASP A CA 1
ATOM 671 C C . ASP A 1 93 ? -23.073 7.707 38.795 1.00 95.00 93 ASP A C 1
ATOM 673 O O . ASP A 1 93 ? -22.545 7.148 37.835 1.00 95.00 93 ASP A O 1
ATOM 677 N N . LEU A 1 94 ? -23.196 9.038 38.874 1.00 96.12 94 LEU A N 1
ATOM 678 C CA . LEU A 1 94 ? -22.692 9.949 37.845 1.00 96.12 94 LEU A CA 1
ATOM 679 C C . LEU A 1 94 ? -21.169 9.848 37.685 1.00 96.12 94 LEU A C 1
ATOM 681 O O . LEU A 1 94 ? -20.682 9.663 36.570 1.00 96.12 94 LEU A O 1
ATOM 685 N N . GLU A 1 95 ? -20.419 9.919 38.787 1.00 96.38 95 GLU A N 1
ATOM 686 C CA . GLU A 1 95 ? -18.956 9.777 38.763 1.00 96.38 95 GLU A CA 1
ATOM 687 C C . GLU A 1 95 ? -18.526 8.379 38.289 1.00 96.38 95 GLU A C 1
ATOM 689 O O . GLU A 1 95 ? -17.563 8.240 37.534 1.00 96.38 95 GLU A O 1
ATOM 694 N N . GLY A 1 96 ? -19.274 7.333 38.657 1.00 98.25 96 GLY A N 1
ATOM 695 C CA . GLY A 1 96 ? -19.058 5.975 38.160 1.00 98.25 96 GLY A CA 1
ATOM 696 C C . GLY A 1 96 ? -19.259 5.861 36.646 1.00 98.25 96 GLY A C 1
ATOM 697 O O . GLY A 1 96 ? -18.406 5.302 35.951 1.00 98.25 96 GLY A O 1
ATOM 698 N N . ALA A 1 97 ? -20.348 6.432 36.122 1.00 97.69 97 ALA A N 1
ATOM 699 C CA . ALA A 1 97 ? -20.636 6.454 34.690 1.00 97.69 97 ALA A CA 1
ATOM 700 C C . ALA A 1 97 ? -19.598 7.280 33.910 1.00 97.69 97 ALA A C 1
ATOM 702 O O . ALA A 1 97 ? -19.152 6.864 32.839 1.00 97.69 97 ALA A O 1
ATOM 703 N N . ARG A 1 98 ? -19.143 8.407 34.473 1.00 98.06 98 ARG A N 1
ATOM 704 C CA . ARG A 1 98 ? -18.065 9.224 33.903 1.00 98.06 98 ARG A CA 1
ATOM 705 C C . ARG A 1 98 ? -16.749 8.452 33.828 1.00 98.06 98 ARG A C 1
ATOM 707 O O . ARG A 1 98 ? -16.151 8.376 32.760 1.00 98.06 98 ARG A O 1
ATOM 714 N N . ALA A 1 99 ? -16.336 7.810 34.919 1.00 98.56 99 ALA A N 1
ATOM 715 C CA . ALA A 1 99 ? -15.119 7.002 34.940 1.00 98.56 99 ALA A CA 1
ATOM 716 C C . ALA A 1 99 ? -15.178 5.822 33.949 1.00 98.56 99 ALA A C 1
ATOM 718 O O . ALA A 1 99 ? -14.159 5.445 33.364 1.00 98.56 99 ALA A O 1
ATOM 719 N N . ALA A 1 100 ? -16.361 5.231 33.741 1.00 98.31 100 ALA A N 1
ATOM 720 C CA . ALA A 1 100 ? -16.566 4.193 32.731 1.00 98.31 100 ALA A CA 1
ATOM 721 C C . ALA A 1 100 ? -16.415 4.735 31.298 1.00 98.31 100 ALA A C 1
ATOM 723 O O . ALA A 1 100 ? -15.747 4.100 30.480 1.00 98.31 100 ALA A O 1
ATOM 724 N N . LEU A 1 101 ? -16.972 5.917 31.009 1.00 98.69 101 LEU A N 1
ATOM 725 C CA . LEU A 1 101 ? -16.796 6.604 29.726 1.00 98.69 101 LEU A CA 1
ATOM 726 C C . LEU A 1 101 ? -15.329 6.969 29.462 1.00 98.69 101 LEU A C 1
ATOM 728 O O . LEU A 1 101 ? -14.825 6.712 28.366 1.00 98.69 101 LEU A O 1
ATOM 732 N N . ASP A 1 102 ? -14.633 7.522 30.453 1.00 98.69 102 ASP A N 1
ATOM 733 C CA . ASP A 1 102 ? -13.222 7.898 30.325 1.00 98.69 102 ASP A CA 1
ATOM 734 C C . ASP A 1 102 ? -12.357 6.669 30.002 1.00 98.69 102 ASP A C 1
ATOM 736 O O . ASP A 1 102 ? -11.547 6.700 29.071 1.00 98.69 102 ASP A O 1
ATOM 740 N N . ARG A 1 103 ? -12.590 5.543 30.694 1.00 98.62 103 ARG A N 1
ATOM 741 C CA . ARG A 1 103 ? -11.910 4.268 30.415 1.00 98.62 103 ARG A CA 1
ATOM 742 C C . ARG A 1 103 ? -12.162 3.787 28.985 1.00 98.62 103 ARG A C 1
ATOM 744 O O . ARG A 1 103 ? -11.203 3.526 28.262 1.00 98.62 103 ARG A O 1
ATOM 751 N N . ALA A 1 104 ? -13.423 3.712 28.562 1.00 98.62 104 ALA A N 1
ATOM 752 C CA . ALA A 1 104 ? -13.774 3.233 27.225 1.00 98.62 104 ALA A CA 1
ATOM 753 C C . ALA A 1 104 ? -13.214 4.147 26.114 1.00 98.62 104 ALA A C 1
ATOM 755 O O . ALA A 1 104 ? -12.788 3.679 25.057 1.00 98.62 104 ALA A O 1
ATOM 756 N N . THR A 1 105 ? -13.149 5.457 26.367 1.00 98.50 105 THR A N 1
ATOM 757 C CA . THR A 1 105 ? -12.544 6.430 25.446 1.00 98.50 105 THR A CA 1
ATOM 758 C C . THR A 1 105 ? -11.036 6.212 25.308 1.00 98.50 105 THR A C 1
ATOM 760 O O . THR A 1 105 ? -10.513 6.222 24.192 1.00 98.50 105 THR A O 1
ATOM 763 N N . LEU A 1 106 ? -10.332 5.971 26.418 1.00 98.56 106 LEU A N 1
ATOM 764 C CA . LEU A 1 106 ? -8.899 5.663 26.405 1.00 98.56 106 LEU A CA 1
ATOM 765 C C . LEU A 1 106 ? -8.599 4.328 25.714 1.00 98.56 106 LEU A C 1
ATOM 767 O O . LEU A 1 106 ? -7.621 4.226 24.973 1.00 98.56 106 LEU A O 1
ATOM 771 N N . GLU A 1 107 ? -9.444 3.317 25.906 1.00 98.38 107 GLU A N 1
ATOM 772 C CA . GLU A 1 107 ? -9.326 2.031 25.214 1.00 98.38 107 GLU A CA 1
ATOM 773 C C . GLU A 1 107 ? -9.470 2.191 23.696 1.00 98.38 107 GLU A C 1
ATOM 775 O O . GLU A 1 107 ? -8.630 1.687 22.945 1.00 98.38 107 GLU A O 1
ATOM 780 N N . LEU A 1 108 ? -10.459 2.967 23.235 1.00 97.88 108 LEU A N 1
ATOM 781 C CA . LEU A 1 108 ? -10.616 3.299 21.817 1.00 97.88 108 LEU A CA 1
ATOM 782 C C . LEU A 1 108 ? -9.409 4.071 21.270 1.00 97.88 108 LEU A C 1
ATOM 784 O O . LEU A 1 108 ? -8.916 3.753 20.182 1.00 97.88 108 LEU A O 1
ATOM 788 N N . ALA A 1 109 ? -8.905 5.056 22.017 1.00 97.00 109 ALA A N 1
ATOM 789 C CA . ALA A 1 109 ? -7.714 5.805 21.631 1.00 97.00 109 ALA A CA 1
ATOM 790 C C . ALA A 1 109 ? -6.483 4.888 21.520 1.00 97.00 109 ALA A C 1
ATOM 792 O O . ALA A 1 109 ? -5.732 4.977 20.550 1.00 97.00 109 ALA A O 1
ATOM 793 N N . SER A 1 110 ? -6.308 3.954 22.460 1.00 97.50 110 SER A N 1
ATOM 794 C CA . SER A 1 110 ? -5.196 2.999 22.461 1.00 97.50 110 SER A CA 1
ATOM 795 C C . SER A 1 110 ? -5.282 2.007 21.299 1.00 97.50 110 SER A C 1
ATOM 797 O O . SER A 1 110 ? -4.289 1.802 20.599 1.00 97.50 110 SER A O 1
ATOM 799 N N . ALA A 1 111 ? -6.462 1.430 21.048 1.00 95.62 111 ALA A N 1
ATOM 800 C CA . ALA A 1 111 ? -6.689 0.545 19.907 1.00 95.62 111 ALA A CA 1
ATOM 801 C C . ALA A 1 111 ? -6.413 1.270 18.581 1.00 95.62 111 ALA A C 1
ATOM 803 O O . ALA A 1 111 ? -5.753 0.725 17.695 1.00 95.62 111 ALA A O 1
ATOM 804 N N . THR A 1 112 ? -6.845 2.530 18.479 1.00 94.19 112 THR A N 1
ATOM 805 C CA . THR A 1 112 ? -6.601 3.357 17.295 1.00 94.19 112 THR A CA 1
ATOM 806 C C . THR A 1 112 ? -5.112 3.640 17.101 1.00 94.19 112 THR A C 1
ATOM 808 O O . THR A 1 112 ? -4.590 3.436 16.009 1.00 94.19 112 THR A O 1
ATOM 811 N N . ALA A 1 113 ? -4.407 4.054 18.157 1.00 93.88 113 ALA A N 1
ATOM 812 C CA . ALA A 1 113 ? -2.980 4.360 18.093 1.00 93.88 113 ALA A CA 1
ATOM 813 C C . ALA A 1 113 ? -2.141 3.140 17.684 1.00 93.88 113 ALA A C 1
ATOM 815 O O . ALA A 1 113 ? -1.290 3.255 16.804 1.00 93.88 113 ALA A O 1
ATOM 816 N N . ARG A 1 114 ? -2.402 1.961 18.268 1.00 93.62 114 ARG A N 1
ATOM 817 C CA . ARG A 1 114 ? -1.681 0.726 17.913 1.00 93.62 114 ARG A CA 1
ATOM 818 C C . ARG A 1 114 ? -1.882 0.351 16.449 1.00 93.62 114 ARG A C 1
ATOM 820 O O . ARG A 1 114 ? -0.910 0.037 15.770 1.00 93.62 114 ARG A O 1
ATOM 827 N N . GLY A 1 115 ? -3.120 0.418 15.960 1.00 92.81 115 GLY A N 1
ATOM 828 C CA . GLY A 1 115 ? -3.425 0.122 14.564 1.00 92.81 115 GLY A CA 1
ATOM 829 C C . GLY A 1 115 ? -2.739 1.084 13.596 1.00 92.81 115 GLY A C 1
ATOM 830 O O . GLY A 1 115 ? -2.092 0.640 12.652 1.00 92.81 115 GLY A O 1
ATOM 831 N N . THR A 1 116 ? -2.794 2.390 13.871 1.00 92.06 116 THR A N 1
ATOM 832 C CA . THR A 1 116 ? -2.117 3.408 13.052 1.00 92.06 116 THR A CA 1
ATOM 833 C C . THR A 1 116 ? -0.599 3.226 13.043 1.00 92.06 116 THR A C 1
ATOM 835 O O . THR A 1 116 ? 0.017 3.342 11.990 1.00 92.06 116 THR A O 1
ATOM 838 N N . LEU A 1 117 ? 0.018 2.907 14.184 1.00 92.75 117 LEU A N 1
ATOM 839 C CA . LEU A 1 117 ? 1.465 2.675 14.258 1.00 92.75 117 LEU A CA 1
ATOM 840 C C . LEU A 1 117 ? 1.893 1.395 13.526 1.00 92.75 117 LEU A C 1
ATOM 842 O O . LEU A 1 117 ? 2.962 1.369 12.926 1.00 92.75 117 LEU A O 1
ATOM 846 N N . ALA A 1 118 ? 1.070 0.344 13.556 1.00 91.75 118 ALA A N 1
ATOM 847 C CA . ALA A 1 118 ? 1.385 -0.930 12.910 1.00 91.75 118 ALA A CA 1
ATOM 848 C C . ALA A 1 118 ? 1.111 -0.932 11.396 1.00 91.75 118 ALA A C 1
ATOM 850 O O . ALA A 1 118 ? 1.824 -1.600 10.649 1.00 91.75 118 ALA A O 1
ATOM 851 N N . TRP A 1 119 ? 0.101 -0.184 10.935 1.00 92.00 119 TRP A N 1
ATOM 852 C CA . TRP A 1 119 ? -0.428 -0.296 9.568 1.00 92.00 119 TRP A CA 1
ATOM 853 C C . TRP A 1 119 ? -0.580 1.037 8.818 1.00 92.00 119 TRP A C 1
ATOM 855 O O . TRP A 1 119 ? -0.989 1.042 7.658 1.00 92.00 119 TRP A O 1
ATOM 865 N N . GLY A 1 120 ? -0.258 2.175 9.435 1.00 88.88 120 GLY A N 1
ATOM 866 C CA . GLY A 1 120 ? -0.318 3.487 8.789 1.00 88.88 120 GLY A CA 1
ATOM 867 C C . GLY A 1 120 ? -1.682 3.771 8.148 1.00 88.88 120 GLY A C 1
ATOM 868 O O . GLY A 1 120 ? -2.734 3.555 8.755 1.00 88.88 120 GLY A O 1
ATOM 869 N N . GLY A 1 121 ? -1.666 4.220 6.888 1.00 77.25 121 GLY A N 1
ATOM 870 C CA . GLY A 1 121 ? -2.874 4.531 6.113 1.00 77.25 121 GLY A CA 1
ATOM 871 C C . GLY A 1 121 ? -3.806 3.335 5.876 1.00 77.25 121 GLY A C 1
ATOM 872 O O . GLY A 1 121 ? -5.017 3.523 5.773 1.00 77.25 121 GLY A O 1
ATOM 873 N N . ALA A 1 122 ? -3.294 2.097 5.889 1.00 76.44 122 ALA A N 1
ATOM 874 C CA . ALA A 1 122 ? -4.126 0.900 5.733 1.00 76.44 122 ALA A CA 1
ATOM 875 C C . ALA A 1 122 ? -5.126 0.727 6.887 1.00 76.44 122 ALA A C 1
ATOM 877 O O . ALA A 1 122 ? -6.208 0.172 6.695 1.00 76.44 122 ALA A O 1
ATOM 878 N N . PHE A 1 123 ? -4.808 1.264 8.067 1.00 82.94 123 PHE A N 1
ATOM 879 C CA . PHE A 1 123 ? -5.698 1.238 9.222 1.00 82.94 123 PHE A CA 1
ATOM 880 C C . PHE A 1 123 ? -6.841 2.258 9.138 1.00 82.94 123 PHE A C 1
ATOM 882 O O . PHE A 1 123 ? -7.858 2.103 9.815 1.00 82.94 123 PHE A O 1
ATOM 889 N N . ALA A 1 124 ? -6.728 3.284 8.290 1.00 74.31 124 ALA A N 1
ATOM 890 C CA . ALA A 1 124 ? -7.814 4.239 8.060 1.00 74.31 124 ALA A CA 1
ATOM 891 C C . ALA A 1 124 ? -9.011 3.609 7.322 1.00 74.31 124 ALA A C 1
ATOM 893 O O . ALA A 1 124 ? -10.077 4.217 7.245 1.00 74.31 124 ALA A O 1
ATOM 894 N N . ALA A 1 125 ? -8.852 2.389 6.796 1.00 65.62 125 ALA A N 1
ATOM 895 C CA . ALA A 1 125 ? -9.903 1.668 6.101 1.00 65.62 125 ALA A CA 1
ATOM 896 C C . ALA A 1 125 ? -11.124 1.372 6.994 1.00 65.62 125 ALA A C 1
ATOM 898 O O . ALA A 1 125 ? -11.033 1.240 8.222 1.00 65.62 125 ALA A O 1
ATOM 899 N N . SER A 1 126 ? -12.285 1.269 6.343 1.00 68.06 126 SER A N 1
ATOM 900 C CA . SER A 1 126 ? -13.565 0.944 6.972 1.00 68.06 126 SER A CA 1
ATOM 901 C C . SER A 1 126 ? -13.580 -0.470 7.543 1.00 68.06 126 SER A C 1
ATOM 903 O O . SER A 1 126 ? -12.877 -1.347 7.047 1.00 68.06 126 SER A O 1
ATOM 905 N N . ASP A 1 127 ? -14.476 -0.715 8.497 1.00 72.81 127 ASP A N 1
ATOM 906 C CA . ASP A 1 127 ? -14.661 -2.037 9.104 1.00 72.81 127 ASP A CA 1
ATOM 907 C C . ASP A 1 127 ? -15.018 -3.125 8.052 1.00 72.81 127 ASP A C 1
ATOM 909 O O . ASP A 1 127 ? -14.609 -4.269 8.209 1.00 72.81 127 ASP A O 1
ATOM 913 N N . ALA A 1 128 ? -15.608 -2.756 6.902 1.00 82.94 128 ALA A N 1
ATOM 914 C CA . ALA A 1 128 ? -15.846 -3.657 5.758 1.00 82.94 128 ALA A CA 1
ATOM 915 C C . ALA A 1 128 ? -14.574 -4.307 5.167 1.00 82.94 128 ALA A C 1
ATOM 917 O O . ALA A 1 128 ? -14.645 -5.386 4.583 1.00 82.94 128 ALA A O 1
ATOM 918 N N . LEU A 1 129 ? -13.396 -3.688 5.333 1.00 87.56 129 LEU A N 1
ATOM 919 C CA . LEU A 1 129 ? -12.140 -4.293 4.886 1.00 87.56 129 LEU A CA 1
ATOM 920 C C . LEU A 1 129 ? -11.824 -5.567 5.682 1.00 87.56 129 LEU A C 1
ATOM 922 O O . LEU A 1 129 ? -11.273 -6.509 5.118 1.00 87.56 129 LEU A O 1
ATOM 926 N N . ALA A 1 130 ? -12.175 -5.615 6.971 1.00 90.44 130 ALA A N 1
ATOM 927 C CA . ALA A 1 130 ? -11.962 -6.810 7.783 1.00 90.44 130 ALA A CA 1
ATOM 928 C C . ALA A 1 130 ? -12.763 -7.994 7.220 1.00 90.44 130 ALA A C 1
ATOM 930 O O . ALA A 1 130 ? -12.202 -9.070 7.024 1.00 90.44 130 ALA A O 1
ATOM 931 N N . ASP A 1 131 ? -14.027 -7.764 6.855 1.00 91.56 131 ASP A N 1
ATOM 932 C CA . ASP A 1 131 ? -14.890 -8.783 6.250 1.00 91.56 131 ASP A CA 1
ATOM 933 C C . ASP A 1 131 ? -14.363 -9.264 4.891 1.00 91.56 131 ASP A C 1
ATOM 935 O O . ASP A 1 131 ? -14.494 -10.443 4.551 1.00 91.56 131 ASP A O 1
ATOM 939 N N . ASP A 1 132 ? -13.778 -8.367 4.093 1.00 92.94 132 ASP A N 1
ATOM 940 C CA . ASP A 1 132 ? -13.174 -8.716 2.804 1.00 92.94 132 ASP A CA 1
ATOM 941 C C . ASP A 1 132 ? -11.896 -9.543 2.962 1.00 92.94 132 ASP A C 1
ATOM 943 O O . ASP A 1 132 ? -11.690 -10.489 2.199 1.00 92.94 132 ASP A O 1
ATOM 947 N N . LEU A 1 133 ? -11.065 -9.231 3.959 1.00 93.00 133 LEU A N 1
ATOM 948 C CA . LEU A 1 133 ? -9.858 -9.997 4.276 1.00 93.00 133 LEU A CA 1
ATOM 949 C C . LEU A 1 133 ? -10.210 -11.384 4.834 1.00 93.00 133 LEU A C 1
ATOM 951 O O . LEU A 1 133 ? -9.670 -12.383 4.365 1.00 93.00 133 LEU A O 1
ATOM 955 N N . VAL A 1 134 ? -11.153 -11.463 5.780 1.00 93.50 134 VAL A N 1
ATOM 956 C CA . VAL A 1 134 ? -11.629 -12.738 6.353 1.00 93.50 134 VAL A CA 1
ATOM 957 C C . VAL A 1 134 ? -12.291 -13.602 5.282 1.00 93.50 134 VAL A C 1
ATOM 959 O O . VAL A 1 134 ? -12.082 -14.812 5.237 1.00 93.50 134 VAL A O 1
ATOM 962 N N . GLY A 1 135 ? -13.066 -12.986 4.387 1.00 92.50 135 GLY A N 1
ATOM 963 C CA . GLY A 1 135 ? -13.722 -13.672 3.279 1.00 92.50 135 GLY A CA 1
ATOM 964 C C . GLY A 1 135 ? -12.813 -13.998 2.089 1.00 92.50 135 GLY A C 1
ATOM 965 O O . GLY A 1 135 ? -13.311 -14.547 1.108 1.00 92.50 135 GLY A O 1
ATOM 966 N N . GLY A 1 136 ? -11.527 -13.621 2.116 1.00 92.25 136 GLY A N 1
ATOM 967 C CA . GLY A 1 136 ? -10.592 -13.821 1.000 1.00 92.25 136 GLY A CA 1
ATOM 968 C C . GLY A 1 136 ? -10.943 -13.043 -0.278 1.00 92.25 136 GLY A C 1
ATOM 969 O O . GLY A 1 136 ? -10.458 -13.368 -1.363 1.00 92.25 136 GLY A O 1
ATOM 970 N N . ARG A 1 137 ? -11.801 -12.019 -0.173 1.00 94.19 137 ARG A N 1
ATOM 971 C CA . ARG A 1 137 ? -12.155 -11.108 -1.277 1.00 94.19 137 ARG A CA 1
ATOM 972 C C . ARG A 1 137 ? -11.106 -10.024 -1.487 1.00 94.19 137 ARG A C 1
ATOM 974 O O . ARG A 1 137 ? -11.066 -9.417 -2.555 1.00 94.19 137 ARG A O 1
ATOM 981 N N . ALA A 1 138 ? -10.261 -9.806 -0.486 1.00 94.38 138 ALA A N 1
ATOM 982 C CA . ALA A 1 138 ? -9.097 -8.953 -0.573 1.00 94.38 138 ALA A CA 1
ATOM 983 C C . ALA A 1 138 ? -7.892 -9.608 0.106 1.00 94.38 138 ALA A C 1
ATOM 985 O O . ALA A 1 138 ? -8.038 -10.457 0.985 1.00 94.38 138 ALA A O 1
ATOM 986 N N . ALA A 1 139 ? -6.697 -9.170 -0.275 1.00 95.75 139 ALA A N 1
ATOM 987 C CA . ALA A 1 139 ? -5.463 -9.480 0.435 1.00 95.75 139 ALA A CA 1
ATOM 988 C C . ALA A 1 139 ? -4.618 -8.219 0.582 1.00 95.75 139 ALA A C 1
ATOM 990 O O . ALA A 1 139 ? -4.679 -7.318 -0.256 1.00 95.75 139 ALA A O 1
ATOM 991 N N . ILE A 1 140 ? -3.811 -8.160 1.636 1.00 95.62 140 ILE A N 1
ATOM 992 C CA . ILE A 1 140 ? -2.876 -7.061 1.856 1.00 95.62 140 ILE A CA 1
ATOM 993 C C . ILE A 1 140 ? -1.458 -7.497 1.508 1.00 95.62 140 ILE A C 1
ATOM 995 O O . ILE A 1 140 ? -1.031 -8.610 1.813 1.00 95.62 140 ILE A O 1
ATOM 999 N N . ALA A 1 141 ? -0.723 -6.614 0.848 1.00 96.12 141 ALA A N 1
ATOM 1000 C CA . ALA A 1 141 ? 0.666 -6.827 0.494 1.00 96.12 141 ALA A CA 1
ATOM 1001 C C . ALA A 1 141 ? 1.504 -5.596 0.833 1.00 96.12 141 ALA A C 1
ATOM 1003 O O . ALA A 1 141 ? 1.001 -4.475 0.937 1.00 96.12 141 ALA A O 1
ATOM 1004 N N . ARG A 1 142 ? 2.800 -5.834 0.994 1.00 94.88 142 ARG A N 1
ATOM 1005 C CA . ARG A 1 142 ? 3.827 -4.807 1.129 1.00 94.88 142 ARG A CA 1
ATOM 1006 C C . ARG A 1 142 ? 4.677 -4.807 -0.128 1.00 94.88 142 ARG A C 1
ATOM 1008 O O . ARG A 1 142 ? 5.025 -5.881 -0.618 1.00 94.88 142 ARG A O 1
ATOM 1015 N N . ILE A 1 143 ? 4.998 -3.617 -0.614 1.00 94.56 143 ILE A N 1
ATOM 1016 C CA . ILE A 1 143 ? 5.928 -3.390 -1.716 1.00 94.56 143 ILE A CA 1
ATOM 1017 C C . ILE A 1 143 ? 6.986 -2.405 -1.235 1.00 94.56 143 ILE A C 1
ATOM 1019 O O . ILE A 1 143 ? 6.649 -1.372 -0.664 1.00 94.56 143 ILE A O 1
ATOM 1023 N N . ASP A 1 144 ? 8.240 -2.721 -1.499 1.00 94.19 144 ASP A N 1
ATOM 1024 C CA . ASP A 1 144 ? 9.431 -1.976 -1.138 1.00 94.19 144 ASP A CA 1
ATOM 1025 C C . ASP A 1 144 ? 10.141 -1.528 -2.420 1.00 94.19 144 ASP A C 1
ATOM 1027 O O . ASP A 1 144 ? 10.416 -2.324 -3.328 1.00 94.19 144 ASP A O 1
ATOM 1031 N N . LEU A 1 145 ? 10.413 -0.229 -2.499 1.00 91.81 145 LEU A N 1
ATOM 1032 C CA . LEU A 1 145 ? 11.216 0.369 -3.553 1.00 91.81 145 LEU A CA 1
ATOM 1033 C C . LEU A 1 145 ? 12.705 0.068 -3.310 1.00 91.81 145 LEU A C 1
ATOM 1035 O O . LEU A 1 145 ? 13.131 -0.046 -2.156 1.00 91.81 145 LEU A O 1
ATOM 1039 N N . PRO A 1 146 ? 13.522 -0.041 -4.371 1.00 89.06 146 PRO A N 1
ATOM 1040 C CA . PRO A 1 146 ? 14.972 -0.105 -4.229 1.00 89.06 146 PRO A CA 1
ATOM 1041 C C . PRO A 1 146 ? 15.537 1.109 -3.476 1.00 89.06 146 PRO A C 1
ATOM 1043 O O . PRO A 1 146 ? 14.988 2.210 -3.536 1.00 89.06 146 PRO A O 1
ATOM 1046 N N . ALA A 1 147 ? 16.668 0.932 -2.791 1.00 85.88 147 ALA A N 1
ATOM 1047 C CA . ALA A 1 147 ? 17.332 2.027 -2.090 1.00 85.88 147 ALA A CA 1
ATOM 1048 C C . ALA A 1 147 ? 17.661 3.191 -3.046 1.00 85.88 147 ALA A C 1
ATOM 1050 O O . ALA A 1 147 ? 18.244 2.992 -4.111 1.00 85.88 147 ALA A O 1
ATOM 1051 N N . GLY A 1 148 ? 17.299 4.412 -2.646 1.00 83.19 148 GLY A N 1
ATOM 1052 C CA . GLY A 1 148 ? 17.494 5.625 -3.447 1.00 83.19 148 GLY A CA 1
ATOM 1053 C C . GLY A 1 148 ? 16.392 5.904 -4.474 1.00 83.19 148 GLY A C 1
ATOM 1054 O O . GLY A 1 148 ? 16.378 6.997 -5.039 1.00 83.19 148 GLY A O 1
ATOM 1055 N N . GLU A 1 149 ? 15.454 4.976 -4.687 1.00 85.38 149 GLU A N 1
ATOM 1056 C CA . GLU A 1 149 ? 14.247 5.244 -5.467 1.00 85.38 149 GLU A CA 1
ATOM 1057 C C . GLU A 1 149 ? 13.170 5.904 -4.605 1.00 85.38 149 GLU A C 1
ATOM 1059 O O . GLU A 1 149 ? 12.916 5.512 -3.466 1.00 85.38 149 GLU A O 1
ATOM 1064 N N . HIS A 1 150 ? 12.518 6.907 -5.185 1.00 82.38 150 HIS A N 1
ATOM 1065 C CA . HIS A 1 150 ? 11.408 7.634 -4.584 1.00 82.38 150 HIS A CA 1
ATOM 1066 C C . HIS A 1 150 ? 10.319 7.843 -5.633 1.00 82.38 150 HIS A C 1
ATOM 1068 O O . HIS A 1 150 ? 10.605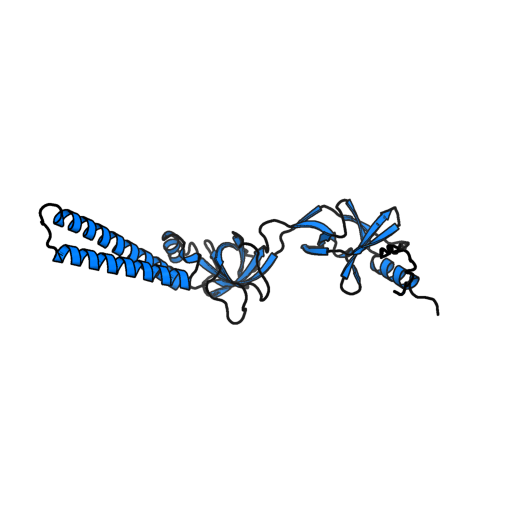 8.065 -6.815 1.00 82.38 150 HIS A O 1
ATOM 1074 N N . VAL A 1 151 ? 9.065 7.795 -5.190 1.00 79.69 151 VAL A N 1
ATOM 1075 C CA . VAL A 1 151 ? 7.894 8.015 -6.038 1.00 79.69 151 VAL A CA 1
ATOM 1076 C C . VAL A 1 151 ? 7.201 9.290 -5.580 1.00 79.69 151 VAL A C 1
ATOM 1078 O O . VAL A 1 151 ? 6.688 9.375 -4.464 1.00 79.69 151 VAL A O 1
ATOM 1081 N N . ALA A 1 152 ? 7.202 10.298 -6.452 1.00 70.62 152 ALA A N 1
ATOM 1082 C CA . ALA A 1 152 ? 6.652 11.607 -6.139 1.00 70.62 152 ALA A CA 1
ATOM 1083 C C . ALA A 1 152 ? 5.120 11.549 -6.184 1.00 70.62 152 ALA A C 1
ATOM 1085 O O . ALA A 1 152 ? 4.518 11.513 -7.256 1.00 70.62 152 ALA A O 1
ATOM 1086 N N . GLY A 1 153 ? 4.499 11.546 -5.003 1.00 70.88 153 GLY A N 1
ATOM 1087 C CA . GLY A 1 153 ? 3.062 11.328 -4.852 1.00 70.88 153 GLY A CA 1
ATOM 1088 C C . GLY A 1 153 ? 2.709 9.855 -5.058 1.00 70.88 153 GLY A C 1
ATOM 1089 O O . GLY A 1 153 ? 2.830 9.320 -6.157 1.00 70.88 153 GLY A O 1
ATOM 1090 N N . ALA A 1 154 ? 2.266 9.185 -3.992 1.00 69.56 154 ALA A N 1
ATOM 1091 C CA . ALA A 1 154 ? 1.939 7.764 -4.049 1.00 69.56 154 ALA A CA 1
ATOM 1092 C C . ALA A 1 154 ? 0.844 7.509 -5.107 1.00 69.56 154 ALA A C 1
ATOM 1094 O O . ALA A 1 154 ? -0.242 8.093 -5.005 1.00 69.56 154 ALA A O 1
ATOM 1095 N N . PRO A 1 155 ? 1.092 6.662 -6.121 1.00 80.56 155 PRO A N 1
ATOM 1096 C CA . PRO A 1 155 ? 0.111 6.408 -7.163 1.00 80.56 155 PRO A CA 1
ATOM 1097 C C . PRO A 1 155 ? -1.114 5.719 -6.572 1.00 80.56 155 PRO A C 1
ATOM 1099 O O . PRO A 1 155 ? -1.003 4.942 -5.629 1.00 80.56 155 PRO A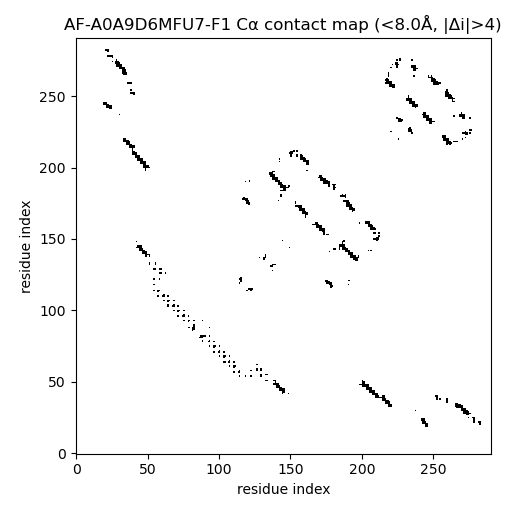 O 1
ATOM 1102 N N . ALA A 1 156 ? -2.297 5.962 -7.137 1.00 87.31 156 ALA A N 1
ATOM 1103 C CA . ALA A 1 156 ? -3.525 5.335 -6.640 1.00 87.31 156 ALA A CA 1
ATOM 1104 C C . ALA A 1 156 ? -3.500 3.803 -6.794 1.00 87.31 156 ALA A C 1
ATOM 1106 O O . ALA A 1 156 ? -4.050 3.066 -5.970 1.00 87.31 156 ALA A O 1
ATOM 1107 N N . THR A 1 157 ? -2.848 3.322 -7.853 1.00 91.19 157 THR A N 1
ATOM 1108 C CA . THR A 1 157 ? -2.740 1.905 -8.188 1.00 91.19 157 THR A CA 1
ATOM 1109 C C . THR A 1 157 ? -1.344 1.566 -8.678 1.00 91.19 157 THR A C 1
ATOM 1111 O O . THR A 1 157 ? -0.725 2.350 -9.395 1.00 91.19 157 THR A O 1
ATOM 1114 N N . VAL A 1 158 ? -0.891 0.362 -8.355 1.00 93.56 158 VAL A N 1
ATOM 1115 C CA . VAL A 1 158 ? 0.335 -0.244 -8.880 1.00 93.56 158 VAL A CA 1
ATOM 1116 C C . VAL A 1 158 ? -0.001 -1.581 -9.520 1.00 93.56 158 VAL A C 1
ATOM 1118 O O . VAL A 1 158 ? -1.018 -2.197 -9.194 1.00 93.56 158 VAL A O 1
ATOM 1121 N N . THR A 1 159 ? 0.848 -2.040 -10.432 1.00 94.88 159 THR A N 1
ATOM 1122 C CA . THR A 1 159 ? 0.702 -3.381 -11.005 1.00 94.88 159 THR A CA 1
ATOM 1123 C C . THR A 1 159 ? 1.612 -4.329 -10.252 1.00 94.88 159 THR A C 1
ATOM 1125 O O . THR A 1 159 ? 2.776 -4.008 -10.041 1.00 94.88 159 THR A O 1
ATOM 1128 N N . VAL A 1 160 ? 1.110 -5.493 -9.853 1.00 96.25 160 VAL A N 1
ATOM 1129 C CA . VAL A 1 160 ? 1.914 -6.538 -9.216 1.00 96.25 160 VAL A CA 1
ATOM 1130 C C . VAL A 1 160 ? 1.784 -7.854 -9.961 1.00 96.25 160 VAL A C 1
ATOM 1132 O O . VAL A 1 160 ? 0.749 -8.139 -10.556 1.00 96.25 160 VAL A O 1
ATOM 1135 N N . ALA A 1 161 ? 2.808 -8.686 -9.886 1.00 96.44 161 ALA A N 1
ATOM 1136 C CA . ALA A 1 161 ? 2.769 -10.072 -10.321 1.00 96.44 161 ALA A CA 1
ATOM 1137 C C . ALA A 1 161 ? 3.480 -10.943 -9.284 1.00 96.44 161 ALA A C 1
ATOM 1139 O O . ALA A 1 161 ? 4.421 -10.496 -8.619 1.00 96.44 161 ALA A O 1
ATOM 1140 N N . ALA A 1 162 ? 3.033 -12.187 -9.125 1.00 95.94 162 ALA A N 1
ATOM 1141 C CA . ALA A 1 162 ? 3.776 -13.145 -8.319 1.00 95.94 162 ALA A CA 1
ATOM 1142 C C . ALA A 1 162 ? 5.090 -13.479 -9.033 1.00 95.94 162 ALA A C 1
ATOM 1144 O O . ALA A 1 162 ? 5.110 -13.659 -10.246 1.00 95.94 162 ALA A O 1
ATOM 1145 N N . VAL A 1 163 ? 6.192 -13.608 -8.291 1.00 92.75 163 VAL A N 1
ATOM 1146 C CA . VAL A 1 163 ? 7.498 -13.924 -8.903 1.00 92.75 163 VAL A CA 1
ATOM 1147 C C . VAL A 1 163 ? 7.462 -15.258 -9.666 1.00 92.75 163 VAL A C 1
ATOM 1149 O O . VAL A 1 163 ? 8.117 -15.392 -10.693 1.00 92.75 163 VAL A O 1
ATOM 1152 N N . GLY A 1 164 ? 6.669 -16.226 -9.194 1.00 90.31 164 GLY A N 1
ATOM 1153 C CA . GLY A 1 164 ? 6.471 -17.517 -9.862 1.00 90.31 164 GLY A CA 1
ATOM 1154 C C . GLY A 1 164 ? 5.452 -17.518 -11.010 1.00 90.31 164 GLY A C 1
ATOM 1155 O O . GLY A 1 164 ? 5.308 -18.544 -11.662 1.00 90.31 164 GLY A O 1
ATOM 1156 N N . ASP A 1 165 ? 4.741 -16.412 -11.248 1.00 91.69 165 ASP A N 1
ATOM 1157 C CA . ASP A 1 165 ? 3.708 -16.282 -12.287 1.00 91.69 165 ASP A CA 1
ATOM 1158 C C . ASP A 1 165 ? 3.668 -14.831 -12.799 1.00 91.69 165 ASP A C 1
ATOM 1160 O O . ASP A 1 165 ? 2.797 -14.032 -12.444 1.00 91.69 165 ASP A O 1
ATOM 1164 N N . ALA A 1 166 ? 4.686 -14.471 -13.587 1.00 88.62 166 ALA A N 1
ATOM 1165 C CA . ALA A 1 166 ? 4.900 -13.102 -14.061 1.00 88.62 166 ALA A CA 1
ATOM 1166 C C . ALA A 1 166 ? 3.838 -12.627 -15.072 1.00 88.62 166 ALA A C 1
ATOM 1168 O O . ALA A 1 166 ? 3.584 -11.427 -15.182 1.00 88.62 166 ALA A O 1
ATOM 1169 N N . GLU A 1 167 ? 3.201 -13.558 -15.788 1.00 90.56 167 GLU A N 1
ATOM 1170 C CA . GLU A 1 167 ? 2.168 -13.252 -16.784 1.00 90.56 167 GLU A CA 1
ATOM 1171 C C . GLU A 1 167 ? 0.868 -12.783 -16.123 1.00 90.56 167 GLU A C 1
ATOM 1173 O O . GLU A 1 167 ? 0.146 -11.925 -16.648 1.00 90.56 167 GLU A O 1
ATOM 1178 N N . ARG A 1 168 ? 0.580 -13.296 -14.922 1.00 92.75 168 ARG A N 1
ATOM 1179 C CA . ARG A 1 168 ? -0.601 -12.921 -14.155 1.00 92.75 168 ARG A CA 1
ATOM 1180 C C . ARG A 1 168 ? -0.388 -11.611 -13.399 1.00 92.75 168 ARG A C 1
ATOM 1182 O O . ARG A 1 168 ? -0.112 -11.574 -12.199 1.00 92.75 168 ARG A O 1
ATOM 1189 N N . ARG A 1 169 ? -0.599 -10.510 -14.116 1.00 93.25 169 ARG A N 1
ATOM 1190 C CA . ARG A 1 169 ? -0.573 -9.154 -13.560 1.00 93.25 169 ARG A CA 1
ATOM 1191 C C . ARG A 1 169 ? -1.889 -8.805 -12.862 1.00 93.25 169 ARG A C 1
ATOM 1193 O O . ARG A 1 169 ? -2.972 -8.970 -13.419 1.00 93.25 169 ARG A O 1
ATOM 1200 N N . LEU A 1 170 ? -1.784 -8.293 -11.642 1.00 94.69 170 LEU A N 1
ATOM 1201 C CA . LEU A 1 170 ? -2.884 -7.862 -10.788 1.00 94.69 170 LEU A CA 1
ATOM 1202 C C . LEU A 1 170 ? -2.741 -6.369 -10.496 1.00 94.69 170 LEU A C 1
ATOM 1204 O O . LEU A 1 170 ? -1.666 -5.899 -10.129 1.00 94.69 170 LEU A O 1
ATOM 1208 N N . ALA A 1 171 ? -3.835 -5.624 -10.614 1.00 94.69 171 ALA A N 1
ATOM 1209 C CA . ALA A 1 171 ? -3.880 -4.259 -10.110 1.00 94.69 171 ALA A CA 1
ATOM 1210 C C . ALA A 1 171 ? -3.992 -4.283 -8.579 1.00 94.69 171 ALA A C 1
ATOM 1212 O O . ALA A 1 171 ? -4.831 -4.994 -8.020 1.00 94.69 171 ALA A O 1
ATOM 1213 N N . ALA A 1 172 ?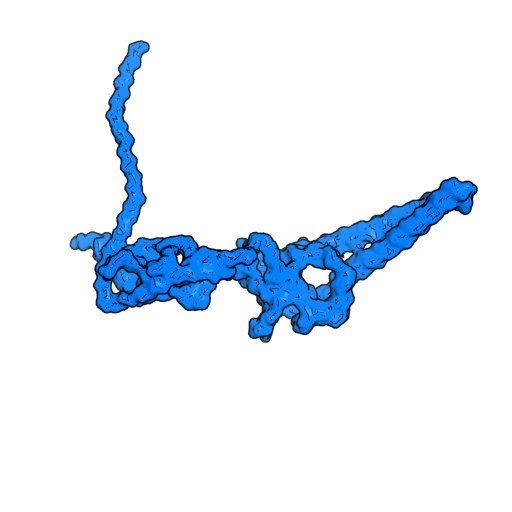 -3.163 -3.489 -7.908 1.00 95.12 172 ALA A N 1
ATOM 1214 C CA . ALA A 1 172 ? -3.187 -3.309 -6.467 1.00 95.12 172 ALA A CA 1
ATOM 1215 C C . ALA A 1 172 ? -3.447 -1.840 -6.137 1.00 95.12 172 ALA A C 1
ATOM 1217 O O . ALA A 1 172 ? -2.792 -0.947 -6.673 1.00 95.12 172 ALA A O 1
ATOM 1218 N N . ARG A 1 173 ? -4.401 -1.577 -5.245 1.00 94.06 173 ARG A N 1
ATOM 1219 C CA . ARG A 1 173 ? -4.704 -0.222 -4.781 1.00 94.06 173 ARG A CA 1
ATOM 1220 C C . ARG A 1 173 ? -3.745 0.163 -3.667 1.00 94.06 173 ARG A C 1
ATOM 1222 O O . ARG A 1 173 ? -3.622 -0.573 -2.693 1.00 94.06 173 ARG A O 1
ATOM 1229 N N . VAL A 1 174 ? -3.108 1.321 -3.768 1.00 92.44 174 VAL A N 1
ATOM 1230 C CA . VAL A 1 174 ? -2.190 1.794 -2.727 1.00 92.44 174 VAL A CA 1
ATOM 1231 C C . VAL A 1 174 ? -2.993 2.313 -1.535 1.00 92.44 174 VAL A C 1
ATOM 1233 O O . VAL A 1 174 ? -3.923 3.103 -1.688 1.00 92.44 174 VAL A O 1
ATOM 1236 N N . LEU A 1 175 ? -2.662 1.822 -0.341 1.00 91.06 175 LEU A N 1
ATOM 1237 C CA . LEU A 1 175 ? -3.267 2.244 0.927 1.00 91.06 175 LEU A CA 1
ATOM 1238 C C . LEU A 1 175 ? -2.472 3.369 1.596 1.00 91.06 175 LEU A C 1
ATOM 1240 O O . LEU A 1 175 ? -3.016 4.110 2.410 1.00 91.06 175 LEU A O 1
ATOM 1244 N N . GLY A 1 176 ? -1.191 3.488 1.255 1.00 90.00 176 GLY A N 1
ATOM 1245 C CA . GLY A 1 176 ? -0.288 4.515 1.759 1.00 90.00 176 GLY A CA 1
ATOM 1246 C C . GLY A 1 176 ? 1.099 3.954 2.069 1.00 90.00 176 GLY A C 1
ATOM 1247 O O . GLY A 1 176 ? 1.356 2.772 1.814 1.00 90.00 176 GLY A O 1
ATOM 1248 N N . PRO A 1 177 ? 1.996 4.789 2.618 1.00 90.94 177 PRO A N 1
ATOM 1249 C CA . PRO A 1 177 ? 3.317 4.346 3.037 1.00 90.94 177 PRO A CA 1
ATOM 1250 C C . PRO A 1 177 ? 3.207 3.311 4.164 1.00 90.94 177 PRO A C 1
ATOM 1252 O O . PRO A 1 177 ? 2.342 3.409 5.043 1.00 90.94 177 PRO A O 1
ATOM 1255 N N . ALA A 1 178 ? 4.086 2.314 4.141 1.00 91.69 178 ALA A N 1
ATOM 1256 C CA . ALA A 1 178 ? 4.227 1.363 5.228 1.00 91.69 178 ALA A CA 1
ATOM 1257 C C . ALA A 1 178 ? 4.941 2.047 6.411 1.00 91.69 178 ALA A C 1
ATOM 1259 O O . ALA A 1 178 ? 5.926 2.755 6.207 1.00 91.69 178 ALA A O 1
ATOM 1260 N N . PRO A 1 179 ? 4.487 1.831 7.656 1.00 90.75 179 PRO A N 1
ATOM 1261 C CA . PRO A 1 179 ? 5.080 2.471 8.833 1.00 90.75 179 PRO A CA 1
ATOM 1262 C C . PRO A 1 179 ? 6.434 1.871 9.241 1.00 90.75 179 PRO A C 1
ATOM 1264 O O . PRO A 1 179 ? 7.085 2.375 10.152 1.00 90.75 179 PRO A O 1
ATOM 1267 N N . THR A 1 180 ? 6.856 0.782 8.596 1.00 87.88 180 THR A N 1
ATOM 1268 C CA . THR A 1 180 ? 8.129 0.102 8.847 1.00 87.88 180 THR A CA 1
ATOM 1269 C C . THR A 1 180 ? 8.885 -0.106 7.543 1.00 87.88 180 THR A C 1
ATOM 1271 O O . THR A 1 180 ? 8.281 -0.315 6.490 1.00 87.88 180 THR A O 1
ATOM 1274 N N . THR A 1 181 ? 10.211 -0.132 7.621 1.00 86.69 181 THR A N 1
ATOM 1275 C CA . THR A 1 181 ? 11.116 -0.434 6.502 1.00 86.69 181 THR A CA 1
ATOM 1276 C C . THR A 1 181 ? 11.665 -1.855 6.629 1.00 86.69 181 THR A C 1
ATOM 1278 O O . THR A 1 181 ? 11.876 -2.341 7.741 1.00 86.69 181 THR A O 1
ATOM 1281 N N . ASP A 1 182 ? 11.889 -2.523 5.498 1.00 83.94 182 ASP A N 1
ATOM 1282 C CA . ASP A 1 182 ? 12.590 -3.799 5.456 1.00 83.94 182 ASP A CA 1
ATOM 1283 C C . ASP A 1 182 ? 14.089 -3.540 5.710 1.00 83.94 182 ASP A C 1
ATOM 1285 O O . ASP A 1 182 ? 14.699 -2.755 4.975 1.00 83.94 182 ASP A O 1
ATOM 1289 N N . PRO A 1 183 ? 14.707 -4.156 6.737 1.00 83.56 183 PRO A N 1
ATOM 1290 C CA . PRO A 1 183 ? 16.101 -3.890 7.092 1.00 83.56 183 PRO A CA 1
ATOM 1291 C C . PRO A 1 183 ? 17.119 -4.208 5.990 1.00 83.56 183 PRO A C 1
ATOM 1293 O O . PRO A 1 183 ? 18.221 -3.655 6.021 1.00 83.56 183 PRO A O 1
ATOM 1296 N N . LEU A 1 184 ? 16.777 -5.102 5.056 1.00 83.81 184 LEU A N 1
ATOM 1297 C CA . LEU A 1 184 ? 17.643 -5.501 3.949 1.00 83.81 184 LEU A CA 1
ATOM 1298 C C . LEU A 1 184 ? 17.522 -4.542 2.767 1.00 83.81 184 LEU A C 1
ATOM 1300 O O . LEU A 1 184 ? 18.531 -4.218 2.147 1.00 83.81 184 LEU A O 1
ATOM 1304 N N . LEU A 1 185 ? 16.304 -4.096 2.452 1.00 83.19 185 LEU A N 1
ATOM 1305 C CA . LEU A 1 185 ? 16.063 -3.221 1.301 1.00 83.19 185 LEU A CA 1
ATOM 1306 C C . LEU A 1 185 ? 16.309 -1.744 1.619 1.00 83.19 185 LEU A C 1
ATOM 1308 O O . LEU A 1 185 ? 16.754 -1.007 0.746 1.00 83.19 185 LEU A O 1
ATOM 1312 N N . GLN A 1 186 ? 16.027 -1.315 2.854 1.00 83.06 186 GLN A N 1
ATOM 1313 C CA . GLN A 1 186 ? 16.204 0.062 3.345 1.00 83.06 186 GLN A CA 1
ATOM 1314 C C . GLN A 1 186 ? 15.565 1.161 2.474 1.00 83.06 186 GLN A C 1
ATOM 1316 O O . GLN A 1 186 ? 15.922 2.332 2.584 1.00 83.06 186 GLN A O 1
ATOM 1321 N N . GLY A 1 187 ? 14.616 0.790 1.615 1.00 85.69 187 GLY A N 1
ATOM 1322 C CA . GLY A 1 187 ? 13.883 1.701 0.748 1.00 85.69 187 GLY A CA 1
ATOM 1323 C C . GLY A 1 187 ? 12.540 2.123 1.329 1.00 85.69 187 GLY A C 1
ATOM 1324 O O . GLY A 1 187 ? 12.092 1.645 2.380 1.00 85.69 187 GLY A O 1
ATOM 1325 N N . GLU A 1 188 ? 11.886 3.034 0.616 1.00 90.19 188 GLU A N 1
ATOM 1326 C CA . GLU A 1 188 ? 10.497 3.379 0.888 1.00 90.19 188 GLU A CA 1
ATOM 1327 C C . GLU A 1 188 ? 9.582 2.193 0.622 1.00 90.19 188 GLU A C 1
ATOM 1329 O O . GLU A 1 188 ? 9.754 1.450 -0.343 1.00 90.19 188 GLU A O 1
ATOM 1334 N N . ALA A 1 189 ? 8.572 2.047 1.468 1.00 91.81 189 ALA A N 1
ATOM 1335 C CA . ALA A 1 189 ? 7.653 0.933 1.400 1.00 91.81 189 ALA A CA 1
ATOM 1336 C C . ALA A 1 189 ? 6.212 1.422 1.407 1.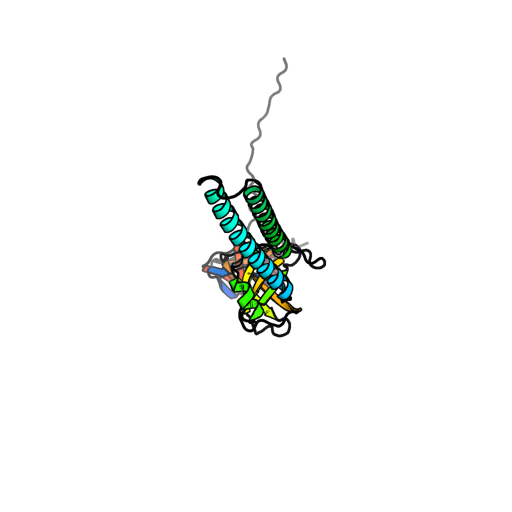00 91.81 189 ALA A C 1
ATOM 1338 O O . ALA A 1 189 ? 5.882 2.431 2.028 1.00 91.81 189 ALA A O 1
ATOM 1339 N N . TYR A 1 190 ? 5.345 0.671 0.741 1.00 92.94 190 TYR A N 1
ATOM 1340 C CA . TYR A 1 190 ? 3.929 0.961 0.600 1.00 92.94 190 TYR A CA 1
ATOM 1341 C C . TYR A 1 190 ? 3.109 -0.279 0.934 1.00 92.94 190 TYR A C 1
ATOM 1343 O O . TYR A 1 190 ? 3.466 -1.407 0.584 1.00 92.94 190 TYR A O 1
ATOM 1351 N N . LEU A 1 191 ? 1.981 -0.058 1.601 1.00 94.19 191 LEU A N 1
ATOM 1352 C CA . LEU A 1 191 ? 0.957 -1.077 1.774 1.00 94.19 191 LEU A CA 1
ATOM 1353 C C . LEU A 1 191 ? -0.037 -0.974 0.627 1.00 94.19 191 LEU A C 1
ATOM 1355 O O . LEU A 1 191 ? -0.506 0.116 0.287 1.00 94.19 191 LEU A O 1
ATOM 1359 N N . VAL A 1 192 ? -0.376 -2.118 0.045 1.00 94.88 192 VAL A N 1
ATOM 1360 C CA . VAL A 1 192 ? -1.314 -2.207 -1.071 1.00 94.88 192 VAL A CA 1
ATOM 1361 C C . VAL A 1 192 ? -2.383 -3.255 -0.811 1.00 94.88 192 VAL A C 1
ATOM 1363 O O . VAL A 1 192 ? -2.155 -4.250 -0.122 1.00 94.88 192 VAL A O 1
ATOM 1366 N N . LEU A 1 193 ? -3.556 -3.027 -1.392 1.00 95.00 193 LEU A N 1
ATOM 1367 C CA . LEU A 1 193 ? -4.678 -3.944 -1.366 1.00 95.00 193 LEU A CA 1
ATOM 1368 C C . LEU A 1 193 ? -4.845 -4.618 -2.723 1.00 95.00 193 LEU A C 1
ATOM 1370 O O . LEU A 1 193 ? -4.989 -3.954 -3.751 1.00 95.00 193 LEU A O 1
ATOM 1374 N N . LEU A 1 194 ? -4.873 -5.940 -2.695 1.00 95.50 194 LEU A N 1
ATOM 1375 C CA . LEU A 1 194 ? -5.171 -6.809 -3.821 1.00 95.50 194 LEU A CA 1
ATOM 1376 C C . LEU A 1 194 ? -6.640 -7.221 -3.751 1.00 95.50 194 LEU A C 1
ATOM 1378 O O . LEU A 1 194 ? -7.183 -7.407 -2.662 1.00 95.50 194 LEU A O 1
ATOM 1382 N N . GLY A 1 195 ? -7.273 -7.361 -4.914 1.00 93.50 195 GLY A N 1
ATOM 1383 C CA . GLY A 1 195 ? -8.633 -7.885 -5.015 1.00 93.50 195 GLY A CA 1
ATOM 1384 C C . GLY A 1 195 ? -8.706 -9.403 -4.830 1.00 93.50 195 GLY A C 1
ATOM 1385 O O . GLY A 1 195 ? -7.766 -10.051 -4.364 1.00 93.50 195 GLY A O 1
ATOM 1386 N N . ALA A 1 196 ? -9.837 -9.974 -5.242 1.00 83.88 196 ALA A N 1
ATOM 1387 C CA . ALA A 1 196 ? -10.086 -11.406 -5.149 1.00 83.88 196 ALA A CA 1
ATOM 1388 C C . ALA A 1 196 ? -9.061 -12.229 -5.950 1.00 83.88 196 ALA A C 1
ATOM 1390 O O . ALA A 1 196 ? -8.483 -11.763 -6.934 1.00 83.88 196 ALA A O 1
ATOM 1391 N N . ALA A 1 197 ? -8.866 -13.482 -5.529 1.00 87.19 197 ALA A N 1
ATOM 1392 C CA . ALA A 1 197 ? -7.888 -14.410 -6.099 1.00 87.19 197 ALA A CA 1
ATOM 1393 C C . ALA A 1 197 ? -6.422 -13.940 -5.995 1.00 87.19 197 ALA A C 1
ATOM 1395 O O . ALA A 1 197 ? -5.579 -14.375 -6.785 1.00 87.19 197 ALA A O 1
ATOM 1396 N N . ALA A 1 198 ? -6.106 -13.074 -5.030 1.00 91.69 198 ALA A N 1
ATOM 1397 C CA . ALA A 1 198 ? -4.730 -12.726 -4.706 1.00 91.69 198 ALA A CA 1
ATOM 1398 C C . ALA A 1 198 ? -3.892 -13.981 -4.371 1.00 91.69 198 ALA A C 1
ATOM 1400 O O . ALA A 1 198 ? -4.438 -14.976 -3.884 1.00 91.69 198 ALA A O 1
ATOM 1401 N N . PRO A 1 199 ? -2.568 -13.954 -4.612 1.00 94.12 199 PRO A N 1
ATOM 1402 C CA . PRO A 1 199 ? -1.687 -15.027 -4.174 1.00 94.12 199 PRO A CA 1
ATOM 1403 C C . PRO A 1 199 ? -1.747 -15.216 -2.654 1.00 94.12 199 PRO A C 1
ATOM 1405 O O . PRO A 1 199 ? -2.060 -14.283 -1.914 1.00 94.12 199 PRO A O 1
ATOM 1408 N N . ALA A 1 200 ? -1.420 -16.419 -2.181 1.00 94.19 200 ALA A N 1
ATOM 1409 C CA . ALA A 1 200 ? -1.453 -16.733 -0.756 1.00 94.19 200 ALA A CA 1
ATOM 1410 C C . ALA A 1 200 ? -0.478 -15.848 0.054 1.00 94.19 200 ALA A C 1
ATOM 1412 O O . ALA A 1 200 ? 0.570 -15.449 -0.478 1.00 94.19 200 ALA A O 1
ATOM 1413 N N . PRO A 1 201 ? -0.764 -15.577 1.344 1.00 96.25 201 PRO A N 1
ATOM 1414 C CA . PRO A 1 201 ? 0.177 -14.922 2.246 1.00 96.25 201 PRO A CA 1
ATOM 1415 C C . PRO A 1 201 ? 1.571 -15.553 2.200 1.00 96.25 201 PRO A C 1
ATOM 1417 O O . PRO A 1 201 ? 1.725 -16.769 2.127 1.00 96.25 201 PRO A O 1
ATOM 1420 N N . GLY A 1 202 ? 2.601 -14.710 2.217 1.00 95.69 202 GLY A N 1
ATOM 1421 C CA . GLY A 1 202 ? 3.997 -15.114 2.076 1.00 95.69 202 GLY A CA 1
ATOM 1422 C C . GLY A 1 202 ? 4.517 -15.148 0.637 1.00 95.69 202 GLY A C 1
ATOM 1423 O O . GLY A 1 202 ? 5.733 -15.156 0.466 1.00 95.69 202 GLY A O 1
ATOM 1424 N N . THR A 1 203 ? 3.649 -15.097 -0.380 1.00 97.00 203 THR A N 1
ATOM 1425 C CA . THR A 1 203 ? 4.075 -15.071 -1.791 1.00 97.00 203 THR A CA 1
ATOM 1426 C C . THR A 1 203 ? 4.909 -13.829 -2.097 1.00 97.00 203 THR A C 1
ATOM 1428 O O . THR A 1 203 ? 4.472 -12.713 -1.812 1.00 97.00 203 THR A O 1
ATOM 1431 N N . SER A 1 204 ? 6.075 -14.014 -2.722 1.00 96.56 204 SER A N 1
ATOM 1432 C CA . SER A 1 204 ? 6.909 -12.921 -3.231 1.00 96.56 204 SER A CA 1
ATOM 1433 C C . SER A 1 204 ? 6.282 -12.271 -4.459 1.00 96.56 204 SER A C 1
ATOM 1435 O O . SER A 1 204 ? 5.853 -12.949 -5.397 1.00 96.56 204 SER A O 1
ATOM 1437 N N . LEU A 1 205 ? 6.270 -10.944 -4.461 1.00 96.31 205 LEU A N 1
ATOM 1438 C CA . LEU A 1 205 ? 5.708 -10.117 -5.514 1.00 96.31 205 LEU A CA 1
ATOM 1439 C C . LEU A 1 205 ? 6.802 -9.290 -6.181 1.00 96.31 205 LEU A C 1
ATOM 1441 O O . LEU A 1 205 ? 7.741 -8.825 -5.534 1.00 96.31 205 LEU A O 1
ATOM 1445 N N . ARG A 1 206 ? 6.617 -9.065 -7.474 1.00 96.00 206 ARG A N 1
ATOM 1446 C CA . ARG A 1 206 ? 7.248 -7.994 -8.234 1.00 96.00 206 ARG A CA 1
ATOM 1447 C C . ARG A 1 206 ? 6.186 -6.953 -8.526 1.00 96.00 206 ARG A C 1
ATOM 1449 O O . ARG A 1 206 ? 5.062 -7.310 -8.877 1.00 96.00 206 ARG A O 1
ATOM 1456 N N . ALA A 1 207 ? 6.531 -5.690 -8.377 1.00 94.50 207 ALA A N 1
ATOM 1457 C CA . ALA A 1 207 ? 5.629 -4.585 -8.608 1.00 94.50 207 ALA A CA 1
ATOM 1458 C C . ALA A 1 207 ? 6.226 -3.600 -9.605 1.00 94.50 207 ALA A C 1
ATOM 1460 O O . ALA A 1 207 ? 7.421 -3.325 -9.599 1.00 94.50 207 ALA A O 1
ATOM 1461 N N . THR A 1 208 ? 5.361 -3.056 -10.442 1.00 93.00 208 THR A N 1
ATOM 1462 C CA . THR A 1 208 ? 5.659 -1.971 -11.363 1.00 93.00 208 THR A CA 1
ATOM 1463 C C . THR A 1 208 ? 4.943 -0.742 -10.832 1.00 93.00 208 THR A C 1
ATOM 1465 O O . THR A 1 208 ? 3.706 -0.685 -10.805 1.00 93.00 208 THR A O 1
ATOM 1468 N N . VAL A 1 209 ? 5.730 0.211 -10.340 1.00 90.81 209 VAL A N 1
ATOM 1469 C CA . VAL A 1 209 ? 5.245 1.418 -9.676 1.00 90.81 209 VAL A CA 1
ATOM 1470 C C . VAL A 1 209 ? 5.501 2.613 -10.591 1.00 90.81 209 VAL A C 1
ATOM 1472 O O . VAL A 1 209 ? 6.657 2.893 -10.902 1.00 90.81 209 VAL A O 1
ATOM 1475 N N . PRO A 1 210 ? 4.471 3.342 -11.042 1.00 87.12 210 PRO A N 1
ATOM 1476 C CA . PRO A 1 210 ? 4.693 4.559 -11.808 1.00 87.12 210 PRO A CA 1
ATOM 1477 C C . PRO A 1 210 ? 5.365 5.607 -10.910 1.00 87.12 210 PRO A C 1
ATOM 1479 O O . PRO A 1 210 ? 4.883 5.904 -9.819 1.00 87.12 210 PRO A O 1
ATOM 1482 N N . ARG A 1 211 ? 6.490 6.166 -11.368 1.00 82.44 211 ARG A N 1
ATOM 1483 C CA . ARG A 1 211 ? 7.317 7.140 -10.630 1.00 82.44 211 ARG A CA 1
ATOM 1484 C C . ARG A 1 211 ? 6.602 8.471 -10.394 1.00 82.44 211 ARG A C 1
ATOM 1486 O O . ARG A 1 211 ? 6.951 9.213 -9.481 1.00 82.44 211 ARG A O 1
ATOM 1493 N N . GLN A 1 212 ? 5.637 8.769 -11.254 1.00 77.88 212 GLN A N 1
ATOM 1494 C CA . GLN A 1 212 ? 4.819 9.973 -11.253 1.00 77.88 212 GLN A CA 1
ATOM 1495 C C . GLN A 1 212 ? 3.465 9.661 -11.891 1.00 77.88 212 GLN A C 1
ATOM 1497 O O . GLN A 1 212 ? 3.365 8.777 -12.746 1.00 77.88 212 GLN A O 1
ATOM 1502 N N . ALA A 1 213 ? 2.427 10.383 -11.472 1.00 69.88 213 ALA A N 1
ATOM 1503 C CA . ALA A 1 213 ? 1.066 10.164 -11.956 1.00 69.88 213 ALA A CA 1
ATOM 1504 C C . ALA A 1 213 ? 0.866 10.621 -13.411 1.00 69.88 213 ALA A C 1
ATOM 1506 O O . ALA A 1 213 ? 0.105 10.002 -14.153 1.00 69.88 213 ALA A O 1
ATOM 1507 N N . GLU A 1 214 ? 1.542 11.697 -13.820 1.00 79.19 214 GLU A N 1
ATOM 1508 C CA . GLU A 1 214 ? 1.396 12.270 -15.156 1.00 79.19 214 GLU A CA 1
ATOM 1509 C C . GLU A 1 214 ? 2.425 11.681 -16.133 1.00 79.19 214 GLU A C 1
ATOM 1511 O O . GLU A 1 214 ? 3.618 11.633 -15.821 1.00 79.19 214 GLU A O 1
ATOM 1516 N N . PRO A 1 215 ? 2.008 11.237 -17.333 1.00 82.44 215 PRO A N 1
ATOM 1517 C CA . PRO A 1 215 ? 2.942 10.794 -18.357 1.00 82.44 215 PRO A CA 1
ATOM 1518 C C . PRO A 1 215 ? 3.920 11.906 -18.749 1.00 82.44 215 PRO A C 1
ATOM 1520 O O . PRO A 1 215 ? 3.523 13.037 -19.034 1.00 82.44 215 PRO A O 1
ATOM 1523 N N . LEU A 1 216 ? 5.201 11.560 -18.860 1.00 86.44 216 LEU A N 1
ATOM 1524 C CA . LEU A 1 216 ? 6.189 12.435 -19.479 1.00 86.44 216 LEU A CA 1
ATOM 1525 C C . LEU A 1 216 ? 5.858 12.575 -20.959 1.00 86.44 216 LEU A C 1
ATOM 1527 O O . LEU A 1 216 ? 5.617 11.580 -21.645 1.00 86.44 216 LEU A O 1
ATOM 1531 N N . THR A 1 217 ? 5.896 13.805 -21.458 1.00 90.69 217 THR A N 1
ATOM 1532 C CA . THR A 1 217 ? 5.809 14.086 -22.892 1.00 90.69 217 THR A CA 1
ATOM 1533 C C . THR A 1 217 ? 7.209 14.303 -23.447 1.00 90.69 217 THR A C 1
ATOM 1535 O O . THR A 1 217 ? 8.013 15.014 -22.850 1.00 90.69 217 THR A O 1
ATOM 1538 N N . GLY A 1 218 ? 7.496 13.706 -24.599 1.00 92.19 218 GLY A N 1
ATOM 1539 C CA . GLY A 1 218 ? 8.787 13.830 -25.264 1.00 92.19 218 GLY A CA 1
ATOM 1540 C C . GLY A 1 218 ? 8.733 13.356 -26.709 1.00 92.19 218 GLY A C 1
ATOM 1541 O O . GLY A 1 218 ? 7.670 13.318 -27.331 1.00 92.19 218 GLY A O 1
ATOM 1542 N N . VAL A 1 219 ? 9.886 12.986 -27.245 1.00 94.62 219 VAL A N 1
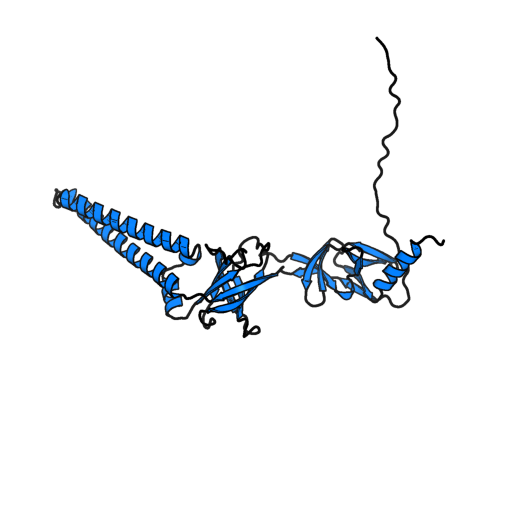ATOM 1543 C CA . VAL A 1 219 ? 10.046 12.455 -28.600 1.00 94.62 219 VAL A CA 1
ATOM 1544 C C . VAL A 1 219 ? 10.520 11.011 -28.508 1.00 94.62 219 VAL A C 1
ATOM 1546 O O . VAL A 1 219 ? 11.471 10.718 -27.784 1.00 94.62 219 VAL A O 1
ATOM 1549 N N . ALA A 1 220 ? 9.853 10.097 -29.212 1.00 94.00 220 ALA A N 1
ATOM 1550 C CA . ALA A 1 220 ? 10.263 8.697 -29.256 1.00 94.00 220 ALA A CA 1
ATOM 1551 C C . ALA A 1 220 ? 11.408 8.528 -30.265 1.00 94.00 220 ALA A C 1
ATOM 1553 O O . ALA A 1 220 ? 11.203 8.602 -31.476 1.00 94.00 220 ALA A O 1
ATOM 1554 N N . VAL A 1 221 ? 12.619 8.301 -29.759 1.00 93.56 221 VAL A N 1
ATOM 1555 C CA . VAL A 1 221 ? 13.828 8.111 -30.566 1.00 93.56 221 VAL A CA 1
ATOM 1556 C C . VAL A 1 221 ? 14.186 6.622 -30.593 1.00 93.56 221 VAL A C 1
ATOM 1558 O O . VAL A 1 221 ? 14.404 6.038 -29.526 1.00 93.56 221 VAL A O 1
ATOM 1561 N N . PRO A 1 222 ? 14.253 5.971 -31.772 1.00 93.19 222 PRO A N 1
ATOM 1562 C CA . PRO A 1 222 ? 14.662 4.572 -31.880 1.00 93.19 222 PRO A CA 1
ATOM 1563 C C . PRO A 1 222 ? 16.024 4.330 -31.226 1.00 93.19 222 PRO A C 1
ATOM 1565 O O . PRO A 1 222 ? 16.938 5.138 -31.383 1.00 93.19 222 PRO A O 1
ATOM 1568 N N . ARG A 1 223 ? 16.206 3.189 -30.546 1.00 90.88 223 ARG A N 1
ATOM 1569 C CA . ARG A 1 223 ? 17.496 2.857 -29.908 1.00 90.88 223 ARG A CA 1
ATOM 1570 C C . ARG A 1 223 ? 18.661 2.869 -30.897 1.00 90.88 223 ARG A C 1
ATOM 1572 O O . ARG A 1 223 ? 19.752 3.277 -30.523 1.00 90.88 223 ARG A O 1
ATOM 1579 N N . ALA A 1 224 ? 18.412 2.460 -32.141 1.00 89.44 224 ALA A N 1
ATOM 1580 C CA . ALA A 1 224 ? 19.406 2.458 -33.211 1.00 89.44 224 ALA A CA 1
ATOM 1581 C C . ALA A 1 224 ? 19.946 3.862 -33.548 1.00 89.44 224 ALA A C 1
ATOM 1583 O O . ALA A 1 224 ? 21.065 3.980 -34.031 1.00 89.44 224 ALA A O 1
ATOM 1584 N N . ALA A 1 225 ? 19.186 4.925 -33.255 1.00 91.19 225 ALA A N 1
ATOM 1585 C CA . ALA A 1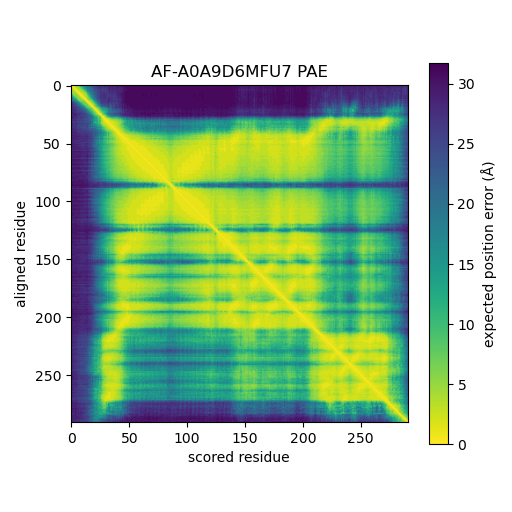 225 ? 19.607 6.304 -33.500 1.00 91.19 225 ALA A CA 1
ATOM 1586 C C . ALA A 1 225 ? 20.440 6.925 -32.370 1.00 91.19 225 ALA A C 1
ATOM 1588 O O . ALA A 1 225 ? 20.943 8.040 -32.514 1.00 91.19 225 ALA A O 1
ATOM 1589 N N . ILE A 1 226 ? 20.566 6.232 -31.236 1.00 91.06 226 ILE A N 1
ATOM 1590 C CA . ILE A 1 226 ? 21.263 6.745 -30.058 1.00 91.06 226 ILE A CA 1
ATOM 1591 C C . ILE A 1 226 ? 22.689 6.214 -30.064 1.00 91.06 226 ILE A C 1
ATOM 1593 O O . ILE A 1 226 ? 22.930 5.013 -29.948 1.00 91.06 226 ILE A O 1
ATOM 1597 N N . VAL A 1 227 ? 23.640 7.134 -30.135 1.00 89.06 227 VAL A N 1
ATOM 1598 C CA . VAL A 1 227 ? 25.069 6.855 -30.029 1.00 89.06 227 VAL A CA 1
ATOM 1599 C C . VAL A 1 227 ? 25.567 7.363 -28.681 1.00 89.06 227 VAL A C 1
ATOM 1601 O O . VAL A 1 227 ? 25.088 8.369 -28.162 1.00 89.06 227 VAL A O 1
ATOM 1604 N N . TRP A 1 228 ? 26.539 6.668 -28.099 1.00 87.56 228 TRP A N 1
ATOM 1605 C CA . TRP A 1 228 ? 27.179 7.075 -26.852 1.00 87.56 228 TRP A CA 1
ATOM 1606 C C . TRP A 1 228 ? 28.578 7.609 -27.146 1.00 87.56 228 TRP A C 1
ATOM 1608 O O . TRP A 1 228 ? 29.388 6.916 -27.756 1.00 87.56 228 TRP A O 1
ATOM 1618 N N . SER A 1 229 ? 28.879 8.824 -26.690 1.00 83.50 229 SER A N 1
ATOM 1619 C CA . SER A 1 229 ? 30.226 9.399 -26.773 1.00 83.50 229 SER A CA 1
ATOM 1620 C C . SER A 1 229 ? 30.591 10.081 -25.461 1.00 83.50 229 SER A C 1
ATOM 1622 O O . SER A 1 229 ? 29.818 10.883 -24.935 1.00 83.50 229 SER A O 1
ATOM 1624 N N . ALA A 1 230 ? 31.753 9.727 -24.902 1.00 83.25 230 ALA A N 1
ATOM 1625 C CA . ALA A 1 230 ? 32.228 10.207 -23.600 1.00 83.25 230 ALA A CA 1
ATOM 1626 C C . ALA A 1 230 ? 31.165 10.116 -22.477 1.00 83.25 230 ALA A C 1
ATOM 1628 O O . ALA A 1 230 ? 31.016 11.029 -21.667 1.00 83.25 230 ALA A O 1
ATOM 1629 N N . GLY A 1 231 ? 30.383 9.028 -22.463 1.00 84.25 231 GLY A N 1
ATOM 1630 C CA . GLY A 1 231 ? 29.319 8.792 -21.479 1.00 84.25 231 GLY A CA 1
ATOM 1631 C C . GLY A 1 231 ? 28.034 9.604 -21.686 1.00 84.25 231 GLY A C 1
ATOM 1632 O O . GLY A 1 231 ? 27.132 9.506 -20.860 1.00 84.25 231 GLY A O 1
ATOM 1633 N N . ARG A 1 232 ? 27.916 10.382 -22.771 1.00 87.69 232 ARG A N 1
ATOM 1634 C CA . ARG A 1 232 ? 26.708 11.152 -23.101 1.00 87.69 232 ARG A CA 1
ATOM 1635 C C . ARG A 1 232 ? 25.963 10.546 -24.295 1.00 87.69 232 ARG A C 1
ATOM 1637 O O . ARG A 1 232 ? 26.612 10.221 -25.295 1.00 87.69 232 ARG A O 1
ATOM 1644 N N . PRO A 1 233 ? 24.628 10.416 -24.219 1.00 93.12 233 PRO A N 1
ATOM 1645 C CA . PRO A 1 233 ? 23.820 9.985 -25.347 1.00 93.12 233 PRO A CA 1
ATOM 1646 C C . PRO A 1 233 ? 23.648 11.139 -26.341 1.00 93.12 233 PRO A C 1
ATOM 1648 O O . PRO A 1 233 ? 23.431 12.291 -25.961 1.00 93.12 233 PRO A O 1
ATOM 1651 N N . LEU A 1 234 ? 23.757 10.828 -27.626 1.00 92.94 234 LEU A N 1
ATOM 1652 C CA . LEU A 1 234 ? 23.625 11.777 -28.725 1.00 92.94 234 LEU A CA 1
ATOM 1653 C C . LEU A 1 234 ? 22.934 11.125 -29.925 1.00 92.94 234 LEU A C 1
ATOM 1655 O O . LEU A 1 234 ? 22.961 9.904 -30.071 1.00 92.94 234 LEU A O 1
ATOM 1659 N N . ALA A 1 235 ? 22.343 11.942 -30.791 1.00 92.88 235 ALA A N 1
ATOM 1660 C CA . ALA A 1 235 ? 21.853 11.525 -32.102 1.00 92.88 235 ALA A CA 1
ATOM 1661 C C . ALA A 1 235 ? 22.337 12.490 -33.185 1.00 92.88 235 ALA A C 1
ATOM 1663 O O . ALA A 1 235 ? 22.595 13.669 -32.926 1.00 92.88 235 ALA A O 1
ATOM 1664 N N . TYR A 1 236 ? 22.438 11.978 -34.409 1.00 90.56 236 TYR A N 1
ATOM 1665 C CA . TYR A 1 236 ? 22.649 12.796 -35.596 1.00 90.56 236 TYR A CA 1
ATOM 1666 C C . TYR A 1 236 ? 21.294 13.153 -36.200 1.00 90.56 236 TYR A C 1
ATOM 1668 O O . TYR A 1 236 ? 20.506 12.263 -36.528 1.00 90.56 236 TYR A O 1
ATOM 1676 N N . VAL A 1 237 ? 21.031 14.450 -36.328 1.00 92.19 237 VAL A N 1
ATOM 1677 C CA . VAL A 1 237 ? 19.795 14.997 -36.890 1.00 92.19 237 VAL A CA 1
ATOM 1678 C C . VAL A 1 237 ? 20.094 15.600 -38.253 1.00 92.19 237 VAL A C 1
ATOM 1680 O O . VAL A 1 237 ? 21.004 16.415 -38.395 1.00 92.19 237 VAL A O 1
ATOM 1683 N N . GLU A 1 238 ? 19.326 15.204 -39.260 1.00 90.06 238 GLU A N 1
ATOM 1684 C CA . GLU A 1 238 ? 19.408 15.782 -40.596 1.00 90.06 238 GLU A CA 1
ATOM 1685 C C . GLU A 1 238 ? 18.729 17.159 -40.605 1.00 90.06 238 GLU A C 1
ATOM 1687 O O . GLU A 1 238 ? 17.514 17.271 -40.434 1.00 90.06 238 GLU A O 1
ATOM 1692 N N . THR A 1 239 ? 19.520 18.217 -40.786 1.00 87.25 239 THR A N 1
ATOM 1693 C CA . THR A 1 239 ? 19.026 19.610 -40.817 1.00 87.25 239 THR A CA 1
ATOM 1694 C C . THR A 1 239 ? 18.689 20.072 -42.233 1.00 87.25 239 THR A C 1
ATOM 1696 O O . THR A 1 239 ? 17.818 20.916 -42.434 1.00 87.25 239 THR A O 1
ATOM 1699 N N . SER A 1 240 ? 19.363 19.494 -43.224 1.00 83.56 240 SER A N 1
ATOM 1700 C CA . SER A 1 240 ? 19.086 19.630 -44.653 1.00 83.56 240 SER A CA 1
ATOM 1701 C C . SER A 1 240 ? 19.600 18.378 -45.377 1.00 83.56 240 SER A C 1
ATOM 1703 O O . SER A 1 240 ? 20.361 17.627 -44.763 1.00 83.56 240 SER A O 1
ATOM 1705 N N . PRO A 1 241 ? 19.195 18.118 -46.636 1.00 82.56 241 PRO A N 1
ATOM 1706 C CA . PRO A 1 241 ? 19.558 16.890 -47.341 1.00 82.56 241 PRO A CA 1
ATOM 1707 C C . PRO A 1 241 ? 21.063 16.603 -47.292 1.00 82.56 241 PRO A C 1
ATOM 1709 O O . PRO A 1 241 ? 21.861 17.356 -47.849 1.00 82.56 241 PRO A O 1
ATOM 1712 N N . GLY A 1 242 ? 21.441 15.521 -46.607 1.00 78.69 242 GLY A N 1
ATOM 1713 C CA . GLY A 1 242 ? 22.839 15.101 -46.462 1.00 78.69 242 GLY A CA 1
ATOM 1714 C C . GLY A 1 242 ? 23.690 15.921 -45.480 1.00 78.69 242 GLY A C 1
ATOM 1715 O O . GLY A 1 242 ? 24.903 15.731 -45.449 1.00 78.69 242 GLY A O 1
ATOM 1716 N N . VAL A 1 243 ? 23.096 16.807 -44.674 1.00 82.44 243 VAL A N 1
ATOM 1717 C CA . VAL A 1 243 ? 23.793 17.572 -43.626 1.00 82.44 243 VAL A CA 1
ATOM 1718 C C . VAL A 1 243 ? 23.301 17.138 -42.255 1.00 82.44 243 VAL A C 1
ATOM 1720 O O . VAL A 1 243 ? 22.144 17.367 -41.885 1.00 82.44 243 VAL A O 1
ATOM 1723 N N . PHE A 1 244 ? 24.215 16.564 -41.477 1.00 85.44 244 PHE A N 1
ATOM 1724 C CA . PHE A 1 244 ? 23.921 16.004 -40.164 1.00 85.44 244 PHE A CA 1
ATOM 1725 C C . PHE A 1 244 ? 24.557 16.835 -39.059 1.00 85.44 244 PHE A C 1
ATOM 1727 O O . PHE A 1 244 ? 25.750 17.138 -39.089 1.00 85.44 244 PHE A O 1
ATOM 1734 N N . GLU A 1 245 ? 23.747 17.175 -38.064 1.00 88.75 245 GLU A N 1
ATOM 1735 C CA . GLU A 1 245 ? 24.171 17.860 -36.852 1.00 88.75 245 GLU A CA 1
ATOM 1736 C C . GLU A 1 245 ? 24.126 16.887 -35.676 1.00 88.75 245 GLU A C 1
ATOM 1738 O O . GLU A 1 245 ? 23.136 16.181 -35.465 1.00 88.75 245 GLU A O 1
ATOM 1743 N N . ARG A 1 246 ? 25.192 16.867 -34.877 1.00 89.31 246 ARG A N 1
ATOM 1744 C CA . ARG A 1 246 ? 25.236 16.086 -33.645 1.00 89.31 246 ARG A CA 1
ATOM 1745 C C . ARG A 1 246 ? 24.543 16.833 -32.512 1.00 89.31 246 ARG A C 1
ATOM 1747 O O . ARG A 1 246 ? 25.033 17.873 -32.074 1.00 89.31 246 ARG A O 1
ATOM 1754 N N . ARG A 1 247 ? 23.475 16.255 -31.964 1.00 92.81 247 ARG A N 1
ATOM 1755 C CA . ARG A 1 247 ? 22.758 16.806 -30.808 1.00 92.81 247 ARG A CA 1
ATOM 1756 C C . ARG A 1 247 ? 22.868 15.881 -29.606 1.00 92.81 247 ARG A C 1
ATOM 1758 O O . ARG A 1 247 ? 22.667 14.673 -29.719 1.00 92.81 247 ARG A O 1
ATOM 1765 N N . ALA A 1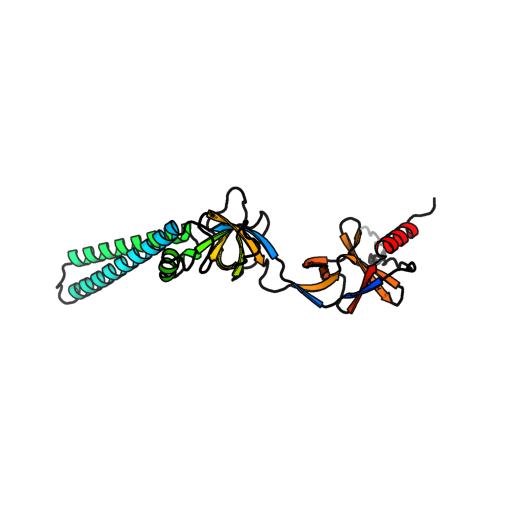 248 ? 23.211 16.455 -28.456 1.00 93.81 248 ALA A N 1
ATOM 1766 C CA . ALA A 1 248 ? 23.147 15.746 -27.184 1.00 93.81 248 ALA A CA 1
ATOM 1767 C C . ALA A 1 248 ? 21.680 15.496 -26.820 1.00 93.81 248 ALA A C 1
ATOM 1769 O O . ALA A 1 248 ? 20.841 16.364 -27.045 1.00 93.81 248 ALA A O 1
ATOM 1770 N N . LEU A 1 249 ? 21.382 14.319 -26.274 1.00 95.12 249 LEU A N 1
ATOM 1771 C CA . LEU A 1 249 ? 20.029 13.937 -25.884 1.00 95.12 249 LEU A CA 1
ATOM 1772 C C . LEU A 1 249 ? 19.892 13.915 -24.364 1.00 95.12 249 LEU A C 1
ATOM 1774 O O . LEU A 1 249 ? 20.803 13.485 -23.657 1.00 95.12 249 LEU A O 1
ATOM 1778 N N . THR A 1 250 ? 18.708 14.267 -23.873 1.00 94.19 250 THR A N 1
ATOM 1779 C CA . THR A 1 250 ? 18.302 13.973 -22.493 1.00 94.19 250 THR A CA 1
ATOM 1780 C C . THR A 1 250 ? 17.313 12.812 -22.507 1.00 94.19 250 THR A C 1
ATOM 1782 O O . THR A 1 250 ? 16.146 12.974 -22.867 1.00 94.19 250 THR A O 1
ATOM 1785 N N . LEU A 1 251 ? 17.793 11.614 -22.158 1.00 92.19 251 LEU A N 1
ATOM 1786 C CA . LEU A 1 251 ? 16.965 10.407 -22.095 1.00 92.19 251 LEU A CA 1
ATOM 1787 C C . LEU A 1 251 ? 16.094 10.431 -20.833 1.00 92.19 251 LEU A C 1
ATOM 1789 O O . LEU A 1 251 ? 16.605 10.678 -19.743 1.00 92.19 251 LEU A O 1
ATOM 1793 N N . ALA A 1 252 ? 14.801 10.134 -20.976 1.00 88.88 252 ALA A N 1
ATOM 1794 C CA . ALA A 1 252 ? 13.854 10.119 -19.864 1.00 88.88 252 ALA A CA 1
ATOM 1795 C C . ALA A 1 252 ? 13.325 8.712 -19.551 1.00 88.88 252 ALA A C 1
ATOM 1797 O O . ALA A 1 252 ? 13.526 8.217 -18.445 1.00 88.88 252 ALA A O 1
ATOM 1798 N N . VAL A 1 253 ? 12.662 8.049 -20.508 1.00 88.62 253 VAL A N 1
ATOM 1799 C CA . VAL A 1 253 ? 12.012 6.738 -20.288 1.00 88.62 253 VAL A CA 1
ATOM 1800 C C . VAL A 1 253 ? 12.418 5.749 -21.371 1.00 88.62 253 VAL A C 1
ATOM 1802 O O . VAL A 1 253 ? 12.323 6.052 -22.558 1.00 88.62 253 VAL A O 1
ATOM 1805 N N . ALA A 1 254 ? 12.845 4.550 -20.983 1.00 86.50 254 ALA A N 1
ATOM 1806 C CA . ALA A 1 254 ? 13.094 3.471 -21.930 1.00 86.50 254 ALA A CA 1
ATOM 1807 C C . ALA A 1 254 ? 11.761 2.887 -22.428 1.00 86.50 254 ALA A C 1
ATOM 1809 O O . ALA A 1 254 ? 10.911 2.503 -21.633 1.00 86.50 254 ALA A O 1
ATOM 1810 N N . LEU A 1 255 ? 11.595 2.774 -23.744 1.00 85.94 255 LEU A N 1
ATOM 1811 C CA . LEU A 1 255 ? 10.429 2.169 -24.395 1.00 85.94 255 LEU A CA 1
ATOM 1812 C C . LEU A 1 255 ? 10.833 0.853 -25.080 1.00 85.94 255 LEU A C 1
ATOM 1814 O O . LEU A 1 255 ? 12.020 0.641 -25.342 1.00 85.94 255 LEU A O 1
ATOM 1818 N N . PRO A 1 256 ? 9.911 -0.055 -25.436 1.00 83.50 256 PRO A N 1
ATOM 1819 C CA . PRO A 1 256 ? 10.230 -1.152 -26.352 1.00 83.50 256 PRO A CA 1
ATOM 1820 C C . PRO A 1 256 ? 10.772 -0.591 -27.681 1.00 83.50 256 PRO A C 1
ATOM 1822 O O . PRO A 1 256 ? 10.147 0.257 -28.303 1.00 83.50 256 PRO A O 1
ATOM 1825 N N . GLY A 1 257 ? 11.985 -0.982 -28.084 1.00 85.19 257 GLY A N 1
ATOM 1826 C CA . GLY A 1 257 ? 12.653 -0.481 -29.302 1.00 85.19 257 GLY A CA 1
ATOM 1827 C C . GLY A 1 257 ? 13.161 0.979 -29.305 1.00 85.19 257 GLY A C 1
ATOM 1828 O O . GLY A 1 257 ? 13.985 1.314 -30.153 1.00 85.19 257 GLY A O 1
ATOM 1829 N N . ALA A 1 258 ? 12.768 1.832 -28.353 1.00 91.31 258 ALA A N 1
ATOM 1830 C CA . ALA A 1 258 ? 13.068 3.272 -28.366 1.00 91.31 258 ALA A CA 1
ATOM 1831 C C . ALA A 1 258 ? 13.408 3.850 -26.976 1.00 91.31 258 ALA A C 1
ATOM 1833 O O . ALA A 1 258 ? 13.362 3.150 -25.964 1.00 91.31 258 ALA A O 1
ATOM 1834 N N . TRP A 1 259 ? 13.735 5.139 -26.930 1.00 92.38 259 TRP A N 1
ATOM 1835 C CA . TRP A 1 259 ? 13.752 5.965 -25.724 1.00 92.38 259 TRP A CA 1
ATOM 1836 C C . TRP A 1 259 ? 12.857 7.182 -25.916 1.00 92.38 259 TRP A C 1
ATOM 1838 O O . TRP A 1 259 ? 12.861 7.801 -26.978 1.00 92.38 259 TRP A O 1
ATOM 1848 N N . LEU A 1 260 ? 12.123 7.548 -24.873 1.00 93.94 260 LEU A N 1
ATOM 1849 C CA . LEU A 1 260 ? 11.512 8.859 -24.773 1.00 93.94 260 LEU A CA 1
ATOM 1850 C C . LEU A 1 260 ? 12.594 9.872 -24.391 1.00 93.94 260 LEU A C 1
ATOM 1852 O O . LEU A 1 260 ? 13.235 9.741 -23.344 1.00 93.94 260 LEU A O 1
ATOM 1856 N N . VAL A 1 261 ? 12.779 10.871 -25.244 1.00 94.38 261 VAL A N 1
ATOM 1857 C CA . VAL A 1 261 ? 13.751 11.954 -25.090 1.00 94.38 261 VAL A CA 1
ATOM 1858 C C . VAL A 1 261 ? 13.014 13.253 -24.782 1.00 94.38 261 VAL A C 1
ATOM 1860 O O . VAL A 1 261 ? 12.029 13.572 -25.450 1.00 94.38 261 VAL A O 1
ATOM 1863 N N . THR A 1 262 ? 13.468 13.994 -23.772 1.00 92.94 262 THR A N 1
ATOM 1864 C CA . THR A 1 262 ? 12.855 15.270 -23.354 1.00 92.94 262 THR A CA 1
ATOM 1865 C C . THR A 1 262 ? 13.586 16.497 -23.884 1.00 92.94 262 THR A C 1
ATOM 1867 O O . THR A 1 262 ? 12.993 17.570 -23.922 1.00 92.94 262 THR A O 1
ATOM 1870 N N . ASP A 1 263 ? 14.841 16.346 -24.314 1.00 93.44 263 ASP A N 1
ATOM 1871 C CA . ASP A 1 263 ? 15.642 17.431 -24.884 1.00 93.44 263 ASP A CA 1
ATOM 1872 C C . ASP A 1 263 ? 16.633 16.915 -25.943 1.00 93.44 263 ASP A C 1
ATOM 1874 O O . ASP A 1 263 ? 17.092 15.772 -25.865 1.00 93.44 263 ASP A O 1
ATOM 1878 N N . GLY A 1 264 ? 16.959 17.761 -26.924 1.00 90.56 264 GLY A N 1
ATOM 1879 C CA . GLY A 1 264 ? 17.909 17.480 -28.011 1.00 90.56 264 GLY A CA 1
ATOM 1880 C C . GLY A 1 264 ? 17.296 17.164 -29.382 1.00 90.56 264 GLY A C 1
ATOM 1881 O O . GLY A 1 264 ? 17.981 17.292 -30.396 1.00 90.56 264 GLY A O 1
ATOM 1882 N N . VAL A 1 265 ? 16.011 16.801 -29.446 1.00 93.31 265 VAL A N 1
ATOM 1883 C CA . VAL A 1 265 ? 15.258 16.555 -30.695 1.00 93.31 265 VAL A CA 1
ATOM 1884 C C . VAL A 1 265 ? 13.817 17.038 -30.568 1.00 93.31 265 VAL A C 1
ATOM 1886 O O . VAL A 1 265 ? 13.252 17.028 -29.473 1.00 93.31 265 VAL A O 1
ATOM 1889 N N . ILE A 1 266 ? 13.205 17.422 -31.689 1.00 94.00 266 ILE A N 1
ATOM 1890 C CA . ILE A 1 266 ? 11.797 17.840 -31.741 1.00 94.00 266 ILE A CA 1
ATOM 1891 C C . ILE A 1 266 ? 10.960 16.915 -32.640 1.00 94.00 266 ILE A C 1
ATOM 1893 O O . ILE A 1 266 ? 11.499 16.262 -33.536 1.00 94.00 266 ILE A O 1
ATOM 1897 N N . PRO A 1 267 ? 9.628 16.840 -32.440 1.00 94.12 267 PRO A N 1
ATOM 1898 C CA . PRO A 1 267 ? 8.762 16.082 -33.337 1.00 94.12 267 PRO A CA 1
ATOM 1899 C C . PRO A 1 267 ? 8.910 16.553 -34.788 1.00 94.12 267 PRO A C 1
ATOM 1901 O O . PRO A 1 267 ? 8.810 17.746 -35.071 1.00 94.12 267 PRO A O 1
ATOM 1904 N N . GLY A 1 268 ? 9.099 15.611 -35.710 1.00 91.06 268 GLY A N 1
ATOM 1905 C CA . GLY A 1 268 ? 9.286 15.877 -37.135 1.00 91.06 268 GLY A CA 1
ATOM 1906 C C . GLY A 1 268 ? 10.741 15.849 -37.609 1.00 91.06 268 GLY A C 1
ATOM 1907 O O . GLY A 1 268 ? 10.937 15.713 -38.824 1.00 91.06 268 GLY A O 1
ATOM 1908 N N . ASP A 1 269 ? 11.714 15.911 -36.690 1.00 92.94 269 ASP A N 1
ATOM 1909 C CA . ASP A 1 269 ? 13.144 15.758 -36.984 1.00 92.94 269 ASP A CA 1
ATOM 1910 C C . ASP A 1 269 ? 13.432 14.395 -37.629 1.00 92.94 269 ASP A C 1
ATOM 1912 O O . ASP A 1 269 ? 12.762 13.397 -37.356 1.00 92.94 269 ASP A O 1
ATOM 1916 N N . ARG A 1 270 ? 14.451 14.348 -38.491 1.00 91.50 270 ARG A N 1
ATOM 1917 C CA . ARG A 1 270 ? 14.961 13.115 -39.103 1.00 91.50 270 ARG A CA 1
ATOM 1918 C C . ARG A 1 270 ? 16.236 12.697 -38.386 1.00 91.50 270 ARG A C 1
ATOM 1920 O O . ARG A 1 270 ? 17.253 13.374 -38.506 1.00 91.50 270 ARG A O 1
ATOM 1927 N N . VAL A 1 271 ? 16.180 11.600 -37.639 1.00 91.88 271 VAL A N 1
ATOM 1928 C CA . VAL A 1 271 ? 17.333 11.068 -36.900 1.00 91.88 271 VAL A CA 1
ATOM 1929 C C . VAL A 1 271 ? 17.967 9.914 -37.662 1.00 91.88 271 VAL A C 1
ATOM 1931 O O . VAL A 1 271 ? 17.260 9.086 -38.234 1.00 91.88 271 VAL A O 1
ATOM 1934 N N . VAL A 1 272 ? 19.293 9.847 -37.665 1.00 89.00 272 VAL A N 1
ATOM 1935 C CA . VAL A 1 272 ? 20.047 8.758 -38.301 1.00 89.00 272 VAL A CA 1
ATOM 1936 C C . VAL A 1 272 ? 19.924 7.483 -37.473 1.00 89.00 272 VAL A C 1
ATOM 1938 O O . VAL A 1 272 ? 20.238 7.506 -36.292 1.00 89.00 272 VAL A O 1
ATOM 1941 N N . THR A 1 273 ? 19.517 6.374 -38.091 1.00 82.69 273 THR A N 1
ATOM 1942 C CA . THR A 1 273 ? 19.371 5.046 -37.452 1.00 82.69 273 THR A CA 1
ATOM 1943 C C . THR A 1 273 ? 20.410 4.027 -37.923 1.00 82.69 273 THR A C 1
ATOM 1945 O O . THR A 1 273 ? 20.802 3.155 -37.151 1.00 82.69 273 THR A O 1
ATOM 1948 N N . THR A 1 274 ? 20.912 4.184 -39.149 1.00 74.88 274 THR A N 1
ATOM 1949 C CA . THR A 1 274 ? 21.959 3.349 -39.756 1.00 74.88 274 THR A CA 1
ATOM 1950 C C . THR A 1 274 ? 23.104 4.264 -40.204 1.00 74.88 274 THR A C 1
ATOM 1952 O O . THR A 1 274 ? 22.853 5.341 -40.737 1.00 74.88 274 THR A O 1
ATOM 1955 N N . GLY A 1 275 ? 24.363 3.892 -39.938 1.00 61.88 275 GLY A N 1
ATOM 1956 C CA . GLY A 1 275 ? 25.545 4.705 -40.291 1.00 61.88 275 GLY A CA 1
ATOM 1957 C C . GLY A 1 275 ? 25.997 5.727 -39.232 1.00 61.88 275 GLY A C 1
ATOM 1958 O O . GLY A 1 275 ? 27.001 6.412 -39.418 1.00 61.88 275 GLY A O 1
ATOM 1959 N N . ALA A 1 276 ? 25.335 5.796 -38.072 1.00 61.81 276 ALA A N 1
ATOM 1960 C CA . ALA A 1 276 ? 25.658 6.769 -37.019 1.00 61.81 276 ALA A CA 1
ATOM 1961 C C . ALA A 1 276 ? 27.092 6.626 -36.448 1.00 61.81 276 ALA A C 1
ATOM 1963 O O . ALA A 1 276 ? 27.744 7.622 -36.136 1.00 61.81 276 ALA A O 1
ATOM 1964 N N . ALA A 1 277 ? 27.624 5.399 -36.368 1.00 60.75 277 ALA A N 1
ATOM 1965 C CA . ALA A 1 277 ? 29.011 5.149 -35.960 1.00 60.75 277 ALA A CA 1
ATOM 1966 C C . ALA A 1 277 ? 30.036 5.604 -37.016 1.00 60.75 277 ALA A C 1
ATOM 1968 O O . ALA A 1 277 ? 31.123 6.052 -36.664 1.00 60.75 277 ALA A O 1
ATOM 1969 N N . GLN A 1 278 ? 29.685 5.537 -38.304 1.00 62.34 278 GLN A N 1
ATOM 1970 C CA . GLN A 1 278 ? 30.547 5.998 -39.395 1.00 62.34 278 GLN A CA 1
ATOM 1971 C C . GLN A 1 278 ? 30.612 7.529 -39.438 1.00 62.34 278 GLN A C 1
ATOM 1973 O O . GLN A 1 278 ? 31.690 8.077 -39.657 1.00 62.34 278 GLN A O 1
ATOM 1978 N N . LEU A 1 279 ? 29.500 8.218 -39.147 1.00 60.59 279 LEU A N 1
ATOM 1979 C CA . LEU A 1 279 ? 29.491 9.673 -38.961 1.00 60.59 279 LEU A CA 1
ATOM 1980 C C . LEU A 1 279 ? 30.413 10.083 -37.805 1.00 60.59 279 LEU A C 1
ATOM 1982 O O . LEU A 1 279 ? 31.246 10.973 -37.975 1.00 60.59 279 LEU A O 1
ATOM 1986 N N . LEU A 1 280 ? 30.356 9.368 -36.677 1.00 58.94 280 LEU A N 1
ATOM 1987 C CA . LEU A 1 280 ? 31.256 9.608 -35.549 1.00 58.94 280 LEU A CA 1
ATOM 1988 C C . LEU A 1 280 ? 32.731 9.364 -35.913 1.00 58.94 280 LEU A C 1
ATOM 1990 O O . LEU A 1 280 ? 33.583 10.192 -35.597 1.00 58.94 280 LEU A O 1
ATOM 1994 N N . SER A 1 281 ? 33.047 8.270 -36.614 1.00 59.53 281 SER A N 1
ATOM 1995 C CA . SER A 1 281 ? 34.409 8.013 -37.101 1.00 59.53 281 SER A CA 1
ATOM 1996 C C . SER A 1 281 ? 34.886 9.080 -38.089 1.00 59.53 281 SER A C 1
ATOM 1998 O O . SER A 1 281 ? 36.041 9.489 -38.011 1.00 59.53 281 SER A O 1
ATOM 2000 N N . SER A 1 282 ? 34.016 9.576 -38.975 1.00 59.38 282 SER A N 1
ATOM 2001 C CA . SER A 1 282 ? 34.366 10.646 -39.916 1.00 59.38 282 SER A CA 1
ATOM 2002 C C . SER A 1 282 ? 34.692 11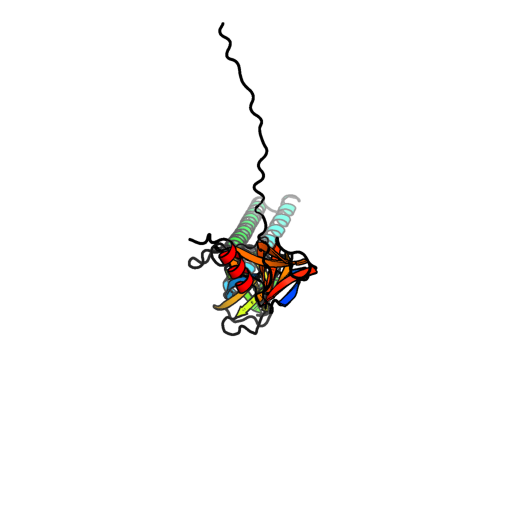.963 -39.202 1.00 59.38 282 SER A C 1
ATOM 2004 O O . SER A 1 282 ? 35.640 12.641 -39.585 1.00 59.38 282 SER A O 1
ATOM 2006 N N . GLU A 1 283 ? 33.984 12.289 -38.117 1.00 59.03 283 GLU A N 1
ATOM 2007 C CA . GLU A 1 283 ? 34.216 13.493 -37.311 1.00 59.03 283 GLU A CA 1
ATOM 2008 C C . GLU A 1 283 ? 35.549 13.420 -36.547 1.00 59.03 283 GLU A C 1
ATOM 2010 O O . GLU A 1 283 ? 36.323 14.379 -36.557 1.00 59.03 283 GLU A O 1
ATOM 2015 N N . ILE A 1 284 ? 35.849 12.265 -35.938 1.00 60.62 284 ILE A N 1
ATOM 2016 C CA . ILE A 1 284 ? 37.109 12.019 -35.214 1.00 60.62 284 ILE A CA 1
ATOM 2017 C C . ILE A 1 284 ? 38.305 1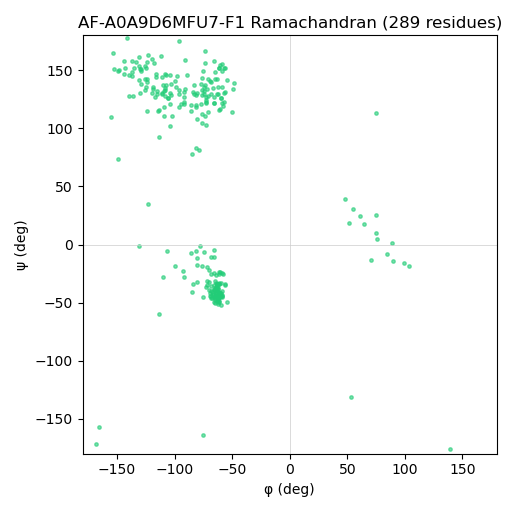2.073 -36.173 1.00 60.62 284 ILE A C 1
ATOM 2019 O O . ILE A 1 284 ? 39.327 12.679 -35.854 1.00 60.62 284 ILE A O 1
ATOM 2023 N N . LEU A 1 285 ? 38.169 11.495 -37.371 1.00 54.53 285 LEU A N 1
ATOM 2024 C CA . LEU A 1 285 ? 39.213 11.540 -38.399 1.00 54.53 285 LEU A CA 1
ATOM 2025 C C . LEU A 1 285 ? 39.471 12.964 -38.919 1.00 54.53 285 LEU A C 1
ATOM 2027 O O . LEU A 1 285 ? 40.610 13.280 -39.239 1.00 54.53 285 LEU A O 1
ATOM 2031 N N . HIS A 1 286 ? 38.459 13.839 -38.957 1.00 53.34 286 HIS A N 1
ATOM 2032 C CA . HIS A 1 286 ? 38.631 15.249 -39.343 1.00 53.34 286 HIS A CA 1
ATOM 2033 C C . HIS A 1 286 ? 39.166 16.148 -38.213 1.00 53.34 286 HIS A C 1
ATOM 2035 O O . HIS A 1 286 ? 39.539 17.290 -38.475 1.00 53.34 286 HIS A O 1
ATOM 2041 N N . THR A 1 287 ? 39.204 15.669 -36.965 1.00 51.28 287 THR A N 1
ATOM 2042 C CA . THR A 1 287 ? 39.704 16.429 -35.802 1.00 51.28 287 THR A CA 1
ATOM 2043 C C . THR A 1 287 ? 41.073 15.969 -35.294 1.00 51.28 287 THR A C 1
ATOM 2045 O O . THR A 1 287 ? 41.644 16.632 -34.427 1.00 51.28 287 THR A O 1
ATOM 2048 N N . GLN A 1 288 ? 41.648 14.892 -35.840 1.00 39.28 288 GLN A N 1
ATOM 2049 C CA . GLN A 1 288 ? 43.055 14.546 -35.621 1.00 39.28 288 GLN A CA 1
ATOM 2050 C C . GLN A 1 288 ? 43.941 15.374 -36.571 1.00 39.28 288 GLN A C 1
ATOM 2052 O O . GLN A 1 288 ? 43.765 15.268 -37.785 1.00 39.28 288 GLN A O 1
ATOM 2057 N N . PRO A 1 289 ? 44.884 16.203 -36.077 1.00 35.91 289 PRO A N 1
ATOM 2058 C CA . PRO A 1 289 ? 45.904 16.762 -36.953 1.00 35.91 289 PRO A CA 1
ATOM 2059 C C . PRO A 1 289 ? 46.738 15.608 -37.520 1.00 35.91 289 PRO A C 1
ATOM 2061 O O . PRO A 1 289 ? 47.088 14.680 -36.793 1.00 35.91 289 PRO A O 1
ATOM 2064 N N . ALA A 1 290 ? 47.017 15.657 -38.822 1.00 41.19 290 ALA A N 1
ATOM 2065 C CA . ALA A 1 290 ? 48.053 14.824 -39.413 1.00 41.19 290 ALA A CA 1
ATOM 2066 C C . ALA A 1 290 ? 49.388 15.170 -38.734 1.00 41.19 290 ALA A C 1
ATOM 2068 O O . ALA A 1 290 ? 49.730 16.354 -38.663 1.00 41.19 290 ALA A O 1
ATOM 2069 N N . ASP A 1 291 ? 50.076 14.156 -38.207 1.00 37.78 291 ASP A N 1
ATOM 2070 C CA . ASP A 1 291 ? 51.477 14.261 -37.777 1.00 37.78 291 ASP A CA 1
ATOM 2071 C C . ASP A 1 291 ? 52.381 14.760 -38.920 1.00 37.78 291 ASP A C 1
ATOM 2073 O O . ASP A 1 291 ? 52.161 14.343 -40.087 1.00 37.78 291 ASP A O 1
#

Nearest PDB structures (foldseek):
  3lnn-assembly1_A  TM=3.900E-01  e=2.073E-11  Cupriavidus metallidurans CH34
  5nik-assembly1_D  TM=5.580E-01  e=2.774E-09  Escherichia coli K-12
  4dnr-assembly1_C  TM=5.275E-01  e=3.682E-08  Escherichia coli K-12
  3opo-assembly1_A  TM=3.737E-01  e=9.458E-07  Escherichia coli K-12
  7nsu-assembly1_D  TM=6.196E-01  e=1.382E+00  Escherichia coli

pLDDT: mean 82.97, std 19.61, range [22.75, 98.69]

Solvent-accessible surface area (backbone atoms only — not comparable to full-atom values): 15815 Å² total; per-residue (Å²): 144,82,90,78,88,83,81,87,78,85,88,78,90,78,81,85,72,80,78,71,66,76,40,80,75,68,99,68,65,43,68,45,74,30,41,73,36,71,48,66,47,69,42,75,27,41,32,30,27,41,73,55,62,72,57,37,52,37,52,50,47,30,52,53,27,47,53,47,26,53,53,28,44,53,50,28,54,50,40,49,47,32,33,69,62,80,54,74,35,53,72,67,55,41,54,50,30,45,54,48,24,54,50,26,47,51,47,26,51,49,33,44,49,54,28,37,61,71,39,27,46,56,51,74,55,60,76,66,54,44,57,29,44,76,67,51,47,28,40,44,29,41,40,34,33,49,62,91,52,75,54,64,63,82,48,69,58,33,42,33,20,39,69,95,40,66,85,59,68,40,70,24,38,50,43,38,56,39,63,62,65,54,89,87,55,66,21,55,29,32,31,28,40,30,48,62,82,51,76,60,63,68,41,50,30,39,31,47,36,52,37,38,84,67,62,47,69,30,25,41,42,49,49,67,27,55,45,78,54,98,90,39,49,27,34,40,34,53,81,47,96,72,37,33,39,70,30,62,46,41,79,73,34,86,47,93,75,25,31,31,26,68,40,61,70,58,65,69,40,30,34,29,44,37,52,56,68,55,48,52,52,52,49,54,61,72,69,53,79,81,130